Protein AF-V9LGL2-F1 (afdb_monomer_lite)

Foldseek 3Di:
DDDDPLVLLQDQLVVVLVVLLVLLLPDADDLVDDLVVVLVVLVVLQVVLVVCVVVVVLSSSLSSLSNSCNVLPPHSCPHPCSVPDCVPSNVVSVVCNVVPSVVSNVVSSVVSSVVSVVSNVVSVVVVVVVVVVVVVVVVVVVVVVVVVVVVVVVVVVVVVVVVVVVVVVVVVVVVVVVVVVVVVVVVVVD

pLDDT: mean 90.79, std 12.25, range [33.91, 98.25]

Structure (mmCIF, N/CA/C/O backbone):
data_AF-V9LGL2-F1
#
_entry.id   AF-V9LGL2-F1
#
loop_
_atom_site.group_PDB
_atom_site.id
_atom_site.type_symbol
_atom_site.label_atom_id
_atom_site.label_alt_id
_atom_site.label_comp_id
_atom_site.label_asym_id
_atom_site.label_entity_id
_atom_site.label_seq_id
_atom_site.pdbx_PDB_ins_code
_atom_site.Cartn_x
_atom_site.Cartn_y
_atom_site.Cartn_z
_atom_site.occupancy
_atom_site.B_iso_or_equiv
_atom_site.auth_seq_id
_atom_site.auth_comp_id
_atom_site.auth_asym_id
_atom_site.auth_atom_id
_atom_site.pdbx_PDB_model_num
ATOM 1 N N . MET A 1 1 ? -10.756 -8.137 -9.763 1.00 33.91 1 MET A N 1
ATOM 2 C CA . MET A 1 1 ? -11.335 -7.827 -8.438 1.00 33.91 1 MET A CA 1
ATOM 3 C C . MET A 1 1 ? -10.432 -6.808 -7.769 1.00 33.91 1 MET A C 1
ATOM 5 O O . MET A 1 1 ? -9.329 -7.169 -7.386 1.00 33.91 1 MET A O 1
ATOM 9 N N . ALA A 1 2 ? -10.839 -5.539 -7.719 1.00 38.81 2 ALA A N 1
ATOM 10 C CA . ALA A 1 2 ? -10.132 -4.535 -6.929 1.00 38.81 2 ALA A CA 1
ATOM 11 C C . ALA A 1 2 ? -10.444 -4.803 -5.449 1.00 38.81 2 ALA A C 1
ATOM 13 O O . ALA A 1 2 ? -11.617 -4.887 -5.082 1.00 38.81 2 ALA A O 1
ATOM 14 N N . ALA A 1 3 ? -9.419 -5.023 -4.626 1.00 42.31 3 ALA A N 1
ATOM 15 C CA . ALA A 1 3 ? -9.599 -5.134 -3.183 1.00 42.31 3 ALA A CA 1
ATOM 16 C C . ALA A 1 3 ? -10.216 -3.826 -2.658 1.00 42.31 3 ALA A C 1
ATOM 18 O O . ALA A 1 3 ? -9.819 -2.740 -3.078 1.00 42.31 3 ALA A O 1
ATOM 19 N N . GLN A 1 4 ? -11.216 -3.929 -1.780 1.00 41.69 4 GLN A N 1
ATOM 20 C CA . GLN A 1 4 ? -11.876 -2.760 -1.196 1.00 41.69 4 GLN A CA 1
ATOM 21 C C . GLN A 1 4 ? -10.839 -1.907 -0.437 1.00 41.69 4 GLN A C 1
ATOM 23 O O . GLN A 1 4 ? -10.016 -2.475 0.289 1.00 41.69 4 GLN A O 1
ATOM 28 N N . PRO A 1 5 ? -10.871 -0.566 -0.559 1.00 52.12 5 PRO A N 1
ATOM 29 C CA . PRO A 1 5 ? -9.842 0.323 -0.007 1.00 52.12 5 PRO A CA 1
ATOM 30 C C . PRO A 1 5 ? -9.643 0.155 1.510 1.00 52.12 5 PRO A C 1
ATOM 32 O O . PRO A 1 5 ? -8.525 0.270 2.003 1.00 52.12 5 PRO A O 1
ATOM 35 N N . HIS A 1 6 ? -10.699 -0.219 2.237 1.00 53.16 6 HIS A N 1
ATOM 36 C CA . HIS A 1 6 ? -10.669 -0.448 3.686 1.00 53.16 6 HIS A CA 1
ATOM 37 C C . HIS A 1 6 ? -9.840 -1.677 4.103 1.00 53.16 6 HIS A C 1
ATOM 39 O O . HIS A 1 6 ? -9.231 -1.669 5.168 1.00 53.16 6 HIS A O 1
ATOM 45 N N . ILE A 1 7 ? -9.768 -2.719 3.264 1.00 61.75 7 ILE A N 1
ATOM 46 C CA . ILE A 1 7 ? -8.992 -3.937 3.562 1.00 61.75 7 ILE A CA 1
ATOM 47 C C . ILE A 1 7 ? -7.496 -3.652 3.401 1.00 61.75 7 ILE A C 1
ATOM 49 O O . ILE A 1 7 ? -6.682 -4.098 4.207 1.00 61.75 7 ILE A O 1
ATOM 53 N N . LEU A 1 8 ? -7.129 -2.858 2.392 1.00 71.38 8 LEU A N 1
ATOM 54 C CA . LEU A 1 8 ? -5.734 -2.512 2.120 1.00 71.38 8 LEU A CA 1
ATOM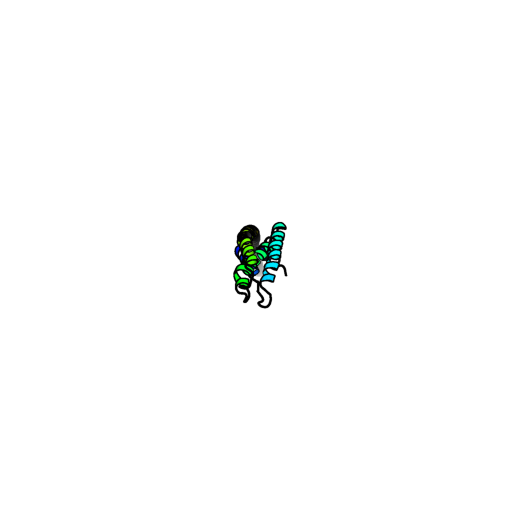 55 C C . LEU A 1 8 ? -5.146 -1.571 3.176 1.00 71.38 8 LEU A C 1
ATOM 57 O O . LEU A 1 8 ? -3.959 -1.674 3.469 1.00 71.38 8 LEU A O 1
ATOM 61 N N . ALA A 1 9 ? -5.962 -0.710 3.790 1.00 81.44 9 ALA A N 1
ATOM 62 C CA . ALA A 1 9 ? -5.519 0.184 4.862 1.00 81.44 9 ALA A CA 1
ATOM 63 C C . ALA A 1 9 ? -5.092 -0.557 6.146 1.00 81.44 9 ALA A C 1
ATOM 65 O O . ALA A 1 9 ? -4.332 -0.007 6.934 1.00 81.44 9 ALA A O 1
ATOM 66 N N . SER A 1 10 ? -5.526 -1.809 6.338 1.00 87.50 10 SER A N 1
ATOM 67 C CA . SER A 1 10 ? -5.122 -2.647 7.480 1.00 87.50 10 SER A CA 1
ATOM 68 C C . SER A 1 10 ? -3.751 -3.315 7.314 1.00 87.50 10 SER A C 1
ATOM 70 O O . SER A 1 10 ? -3.196 -3.850 8.275 1.00 87.50 10 SER A O 1
ATOM 72 N N . VAL A 1 11 ? -3.201 -3.308 6.098 1.00 91.62 11 VAL A N 1
ATOM 73 C CA . VAL A 1 11 ? -1.926 -3.953 5.774 1.00 91.62 11 VAL A CA 1
ATOM 74 C C . VAL A 1 11 ? -0.783 -2.956 5.991 1.00 91.62 11 VAL A C 1
ATOM 76 O O . VAL A 1 11 ? -0.893 -1.818 5.523 1.00 91.62 11 VAL A O 1
ATOM 79 N N . PRO A 1 12 ? 0.336 -3.359 6.628 1.00 94.06 12 PRO A N 1
ATOM 80 C CA . PRO A 1 12 ? 1.484 -2.482 6.818 1.00 94.06 12 PRO A CA 1
ATOM 81 C C . PRO A 1 12 ? 1.982 -1.850 5.503 1.00 94.06 12 PRO A C 1
ATOM 83 O O . PRO A 1 12 ? 2.038 -2.545 4.477 1.00 94.06 12 PRO A O 1
ATOM 86 N N . PRO A 1 13 ? 2.387 -0.567 5.512 1.00 95.12 13 PRO A N 1
ATOM 87 C CA . PRO A 1 13 ? 2.825 0.161 4.318 1.00 95.12 13 PRO A CA 1
ATOM 88 C C . PRO A 1 13 ? 3.904 -0.564 3.510 1.00 95.12 13 PRO A C 1
ATOM 90 O O . PRO A 1 13 ? 3.815 -0.671 2.285 1.00 95.12 13 PRO A O 1
ATOM 93 N N . GLU A 1 14 ? 4.905 -1.118 4.192 1.00 95.00 14 GLU A N 1
ATOM 94 C CA . GLU A 1 14 ? 6.024 -1.813 3.562 1.00 95.00 14 GLU A CA 1
ATOM 95 C C . GLU A 1 14 ? 5.563 -3.090 2.863 1.00 95.00 14 GLU A C 1
ATOM 97 O O . GLU A 1 14 ? 6.086 -3.430 1.804 1.00 95.00 14 GLU A O 1
ATOM 102 N N . GLU A 1 15 ? 4.575 -3.791 3.423 1.00 95.06 15 GLU A N 1
ATOM 103 C CA . GLU A 1 15 ? 4.030 -5.005 2.819 1.00 95.06 15 GLU A CA 1
ATOM 104 C C . GLU A 1 15 ? 3.252 -4.683 1.545 1.00 95.06 15 GLU A C 1
ATOM 106 O O . GLU A 1 15 ? 3.445 -5.340 0.524 1.00 95.06 15 GLU A O 1
ATOM 111 N N . ARG A 1 16 ? 2.455 -3.610 1.547 1.00 94.19 16 ARG A N 1
ATOM 112 C CA . ARG A 1 16 ? 1.748 -3.151 0.340 1.00 94.19 16 ARG A CA 1
ATOM 113 C C . ARG A 1 16 ? 2.725 -2.806 -0.784 1.00 94.19 16 ARG A C 1
ATOM 115 O O . ARG A 1 16 ? 2.545 -3.251 -1.917 1.00 94.19 16 ARG A O 1
ATOM 122 N N . VAL A 1 17 ? 3.799 -2.078 -0.471 1.00 94.88 17 VAL A N 1
ATOM 123 C CA . VAL A 1 17 ? 4.853 -1.768 -1.450 1.00 94.88 17 VAL A CA 1
ATOM 124 C C . VAL A 1 17 ? 5.568 -3.038 -1.917 1.00 94.88 17 VAL A C 1
ATOM 126 O O . VAL A 1 17 ? 5.808 -3.189 -3.113 1.00 94.88 17 VAL A O 1
ATOM 129 N N . ARG A 1 18 ? 5.863 -3.993 -1.021 1.00 94.88 18 ARG A N 1
ATOM 130 C CA . ARG A 1 18 ? 6.448 -5.295 -1.396 1.00 94.88 18 ARG A CA 1
ATOM 131 C C . ARG A 1 18 ? 5.559 -6.067 -2.372 1.00 94.88 18 ARG A C 1
ATOM 133 O O . ARG A 1 18 ? 6.078 -6.623 -3.343 1.00 94.88 18 ARG A O 1
ATOM 140 N N . LEU A 1 19 ? 4.243 -6.078 -2.157 1.00 93.88 19 LEU A N 1
ATOM 141 C CA . LEU A 1 19 ? 3.283 -6.712 -3.063 1.00 93.88 19 LEU A CA 1
ATOM 142 C C . LEU A 1 19 ? 3.303 -6.062 -4.453 1.00 93.88 19 LEU A C 1
ATOM 144 O O . LEU A 1 19 ? 3.329 -6.780 -5.455 1.00 93.88 19 LEU A O 1
ATOM 148 N N . LEU A 1 20 ? 3.370 -4.729 -4.525 1.00 93.56 20 LEU A N 1
ATOM 149 C CA . LEU A 1 20 ? 3.517 -4.016 -5.797 1.00 93.56 20 LEU A CA 1
ATOM 150 C C . LEU A 1 20 ? 4.842 -4.348 -6.490 1.00 93.56 20 LEU A C 1
ATOM 152 O O . LEU A 1 20 ? 4.843 -4.652 -7.681 1.00 93.56 20 LEU A O 1
ATOM 156 N N . THR A 1 21 ? 5.961 -4.364 -5.761 1.00 93.62 21 THR A N 1
ATOM 157 C CA . THR A 1 21 ? 7.267 -4.748 -6.322 1.00 93.62 21 THR A CA 1
ATOM 158 C C . THR A 1 21 ? 7.212 -6.158 -6.910 1.00 93.62 21 THR A C 1
ATOM 160 O O . THR A 1 21 ? 7.616 -6.366 -8.052 1.00 93.62 21 THR A O 1
ATOM 163 N N . ARG A 1 22 ? 6.623 -7.121 -6.185 1.00 93.69 22 ARG A N 1
ATOM 164 C CA . ARG A 1 22 ? 6.433 -8.498 -6.669 1.00 93.69 22 ARG A CA 1
ATOM 165 C C . ARG A 1 22 ? 5.557 -8.552 -7.925 1.00 93.69 22 ARG A C 1
ATOM 167 O O . ARG A 1 22 ? 5.875 -9.285 -8.863 1.00 93.69 22 ARG A O 1
ATOM 174 N N . GLY A 1 23 ? 4.479 -7.769 -7.960 1.00 90.75 23 GLY A N 1
ATOM 175 C CA . GLY A 1 23 ? 3.630 -7.622 -9.143 1.00 90.75 23 GLY A CA 1
ATOM 176 C C . GLY A 1 23 ? 4.408 -7.085 -10.347 1.00 90.75 23 GLY A C 1
ATOM 177 O O . GLY A 1 23 ? 4.304 -7.633 -11.443 1.00 90.75 23 GLY A O 1
ATOM 178 N N . GLY A 1 24 ? 5.262 -6.081 -10.132 1.00 88.06 24 GLY A N 1
ATOM 179 C CA . GLY A 1 24 ? 6.125 -5.499 -11.161 1.00 88.06 24 GLY A CA 1
ATOM 180 C C . GLY A 1 24 ? 7.153 -6.495 -11.695 1.00 88.06 24 GLY A C 1
ATOM 181 O O . GLY A 1 24 ? 7.371 -6.570 -12.900 1.00 88.06 24 GLY A O 1
ATOM 182 N N . SER A 1 25 ? 7.714 -7.344 -10.832 1.00 90.31 25 SER A N 1
ATOM 183 C CA . SER A 1 25 ? 8.669 -8.383 -11.238 1.00 90.31 25 SER A CA 1
ATOM 184 C C . SER A 1 25 ? 8.040 -9.560 -11.998 1.00 90.31 25 SER A C 1
ATOM 186 O O . SER A 1 25 ? 8.761 -10.421 -12.516 1.00 90.31 25 SER A O 1
ATOM 188 N N . THR A 1 26 ? 6.707 -9.616 -12.097 1.00 92.25 26 THR A N 1
ATOM 189 C CA . THR A 1 26 ? 5.985 -10.664 -12.830 1.00 92.25 26 THR A CA 1
ATOM 190 C C . THR A 1 26 ? 5.996 -10.351 -14.329 1.00 92.25 26 THR A C 1
ATOM 192 O O . THR A 1 26 ? 5.045 -9.820 -14.908 1.00 92.25 26 THR A O 1
ATOM 195 N N . VAL A 1 27 ? 7.128 -10.646 -14.969 1.00 93.19 27 VAL A N 1
ATOM 196 C CA . VAL A 1 27 ? 7.313 -10.512 -16.415 1.00 93.19 27 VAL A CA 1
ATOM 197 C C . VAL A 1 27 ? 8.102 -11.689 -16.975 1.00 93.19 27 VAL A C 1
ATOM 199 O O . VAL A 1 27 ? 9.118 -12.114 -16.417 1.00 93.19 27 VAL A O 1
ATOM 202 N N . GLU A 1 28 ? 7.611 -12.206 -18.097 1.00 92.19 28 GLU A N 1
ATOM 203 C CA . GLU A 1 28 ? 8.179 -13.341 -18.811 1.00 92.19 28 GLU A CA 1
ATOM 204 C C . GLU A 1 28 ? 8.640 -12.920 -20.205 1.00 92.19 28 GLU A C 1
ATOM 206 O O . GLU A 1 28 ? 8.084 -12.015 -20.835 1.00 92.19 28 GLU A O 1
ATOM 211 N N . VAL A 1 29 ? 9.687 -13.587 -20.675 1.00 95.50 29 VAL A N 1
ATOM 212 C CA . VAL A 1 29 ? 10.278 -13.379 -21.992 1.00 95.50 29 VAL A CA 1
ATOM 213 C C . VAL A 1 29 ? 10.131 -14.683 -22.762 1.00 95.50 29 VAL A C 1
ATOM 215 O O . VAL A 1 29 ? 10.487 -15.745 -22.262 1.00 95.50 29 VAL A O 1
ATOM 218 N N . ASN A 1 30 ? 9.576 -14.597 -23.966 1.00 94.69 30 ASN A N 1
ATOM 219 C CA . ASN A 1 30 ? 9.368 -15.725 -24.857 1.00 94.69 30 ASN A CA 1
ATOM 220 C C . ASN A 1 30 ? 10.518 -15.771 -25.859 1.00 94.69 30 ASN A C 1
ATOM 222 O O . ASN A 1 30 ? 10.672 -14.851 -26.661 1.00 94.69 30 ASN A O 1
ATOM 226 N N . ASP A 1 31 ? 11.265 -16.870 -25.849 1.00 93.25 31 ASP A N 1
ATOM 227 C CA . ASP A 1 31 ? 12.431 -17.064 -26.709 1.00 93.25 31 ASP A CA 1
ATOM 228 C C . ASP A 1 31 ? 12.122 -17.171 -28.216 1.00 93.25 31 ASP A C 1
ATOM 230 O O . ASP A 1 31 ? 13.045 -17.204 -29.026 1.00 93.25 31 ASP A O 1
ATOM 234 N N . HIS A 1 32 ? 10.847 -17.269 -28.609 1.00 94.06 32 HIS A N 1
ATOM 235 C CA . HIS A 1 32 ? 10.414 -17.228 -30.014 1.00 94.06 32 HIS A CA 1
ATOM 236 C C . HIS A 1 32 ? 10.152 -15.798 -30.507 1.00 94.06 32 HIS A C 1
ATOM 238 O O . HIS A 1 32 ? 9.900 -15.580 -31.694 1.00 94.06 32 HIS A O 1
ATOM 244 N N . VAL A 1 33 ? 10.167 -14.812 -29.607 1.00 94.12 33 VAL A N 1
ATOM 245 C CA . VAL A 1 33 ? 9.933 -13.406 -29.931 1.00 94.12 33 VAL A CA 1
ATOM 246 C C . VAL A 1 33 ? 11.276 -12.677 -29.942 1.00 94.12 33 VAL A C 1
ATOM 248 O O . VAL A 1 33 ? 11.904 -12.564 -28.898 1.00 94.12 33 VAL A O 1
ATOM 251 N N . PRO A 1 34 ? 11.706 -12.089 -31.074 1.00 93.81 34 PRO A N 1
ATOM 252 C CA . PRO A 1 34 ? 13.010 -11.438 -31.145 1.00 93.81 34 PRO A CA 1
ATOM 253 C C . PRO A 1 34 ? 13.197 -10.347 -30.068 1.00 93.81 34 PRO A C 1
ATOM 255 O O . PRO A 1 34 ? 12.303 -9.501 -29.920 1.00 93.81 34 PRO A O 1
ATOM 258 N N . PRO A 1 35 ? 14.369 -10.255 -29.399 1.00 94.44 35 PRO A N 1
ATOM 259 C CA . PRO A 1 35 ? 14.643 -9.266 -28.347 1.00 94.44 35 PRO A CA 1
ATOM 260 C C . PRO A 1 35 ? 14.333 -7.821 -28.748 1.00 94.44 35 PRO A C 1
ATOM 262 O O . PRO A 1 35 ? 13.846 -7.024 -27.947 1.00 94.44 35 PRO A O 1
ATOM 265 N N . ARG A 1 36 ? 14.536 -7.488 -30.028 1.00 93.06 36 ARG A N 1
ATOM 266 C CA . ARG A 1 36 ? 14.228 -6.173 -30.605 1.00 93.06 36 ARG A CA 1
ATOM 267 C C . ARG A 1 36 ? 12.769 -5.745 -30.414 1.00 93.06 36 ARG A C 1
ATOM 269 O O . ARG A 1 36 ? 12.498 -4.555 -30.273 1.00 93.06 36 ARG A O 1
ATOM 276 N N . ARG A 1 37 ? 11.824 -6.693 -30.390 1.00 94.25 37 ARG A N 1
ATOM 277 C CA . ARG A 1 37 ? 10.408 -6.396 -30.135 1.00 94.25 37 ARG A CA 1
ATOM 278 C C . ARG A 1 37 ? 10.199 -5.922 -28.698 1.00 94.25 37 ARG A C 1
ATOM 280 O O . ARG A 1 37 ? 9.509 -4.929 -28.502 1.00 94.25 37 ARG A O 1
ATOM 287 N N . TYR A 1 38 ? 10.855 -6.560 -27.728 1.00 96.06 38 TYR A N 1
ATOM 288 C CA . TYR A 1 38 ? 10.803 -6.145 -26.326 1.00 96.06 38 TYR A CA 1
ATOM 289 C C . TYR A 1 38 ? 11.348 -4.735 -26.137 1.00 96.06 38 TYR A C 1
ATOM 291 O O . TYR A 1 38 ? 10.682 -3.928 -25.502 1.00 96.06 38 TYR A O 1
ATOM 299 N N . PHE A 1 39 ? 12.489 -4.400 -26.752 1.00 95.06 39 PHE A N 1
ATOM 300 C CA . PHE A 1 39 ? 13.041 -3.039 -26.710 1.00 95.06 39 PHE A CA 1
ATOM 301 C C . PHE A 1 39 ? 12.043 -1.981 -27.199 1.00 95.06 39 PHE A C 1
ATOM 303 O O . PHE A 1 39 ? 11.863 -0.963 -26.535 1.00 95.06 39 PHE A O 1
ATOM 310 N N . ARG A 1 40 ? 11.332 -2.242 -28.305 1.00 93.69 40 ARG A N 1
ATOM 311 C CA . ARG A 1 40 ? 10.277 -1.342 -28.805 1.00 93.69 40 ARG A CA 1
ATOM 312 C C . ARG A 1 40 ? 9.108 -1.229 -27.830 1.00 93.69 40 ARG A C 1
ATOM 314 O O . ARG A 1 40 ? 8.711 -0.121 -27.493 1.00 93.69 40 ARG A O 1
ATOM 321 N N . SER A 1 41 ? 8.596 -2.354 -27.332 1.00 95.06 41 SER A N 1
ATOM 322 C CA . SER A 1 41 ? 7.523 -2.360 -26.329 1.00 95.06 41 SER A CA 1
ATOM 323 C C . SER A 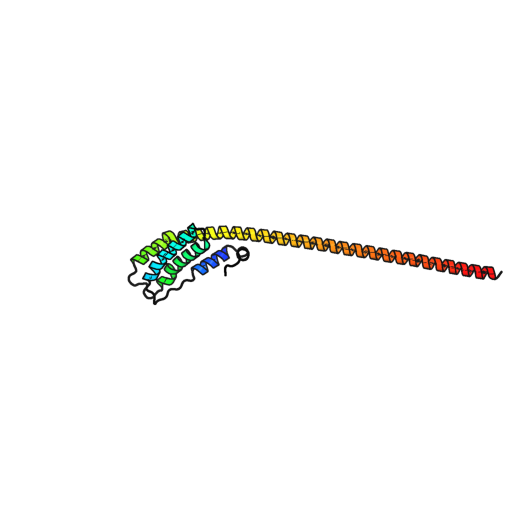1 41 ? 7.933 -1.671 -25.022 1.00 95.06 41 SER A C 1
ATOM 325 O O . SER A 1 41 ? 7.098 -1.065 -24.359 1.00 95.06 41 SER A O 1
ATOM 327 N N . GLY A 1 42 ? 9.217 -1.712 -24.666 1.00 95.75 42 GLY A N 1
ATOM 328 C CA . GLY A 1 42 ? 9.766 -1.014 -23.509 1.00 95.75 42 GLY A CA 1
ATOM 329 C C . GLY A 1 42 ? 9.644 0.507 -23.599 1.00 95.75 42 GLY A C 1
ATOM 330 O O . GLY A 1 42 ? 9.430 1.154 -22.577 1.00 95.75 42 GLY A O 1
ATOM 331 N N . VAL A 1 43 ? 9.727 1.082 -24.804 1.00 95.50 43 VAL A N 1
ATOM 332 C CA . VAL A 1 43 ? 9.551 2.530 -25.009 1.00 95.50 43 VAL A CA 1
ATOM 333 C C . VAL A 1 43 ? 8.131 2.964 -24.646 1.00 95.50 43 VAL A C 1
ATOM 335 O O . VAL A 1 43 ? 7.954 3.952 -23.940 1.00 95.50 43 VAL A O 1
ATOM 338 N N . GLU A 1 44 ? 7.121 2.201 -25.058 1.00 96.38 44 GLU A N 1
ATOM 339 C CA . GLU A 1 44 ? 5.738 2.508 -24.679 1.00 96.38 44 GLU A CA 1
ATOM 340 C C . GLU A 1 44 ? 5.478 2.205 -23.199 1.00 96.38 44 GLU A C 1
ATOM 342 O O . GLU A 1 44 ? 4.777 2.960 -22.534 1.00 96.38 44 GLU A O 1
ATOM 347 N N . MET A 1 45 ? 6.108 1.168 -22.635 1.00 96.62 45 MET A N 1
ATOM 348 C CA . MET A 1 45 ? 5.990 0.852 -21.207 1.00 96.62 45 MET A CA 1
ATOM 349 C C . MET A 1 45 ? 6.460 2.010 -20.318 1.00 96.62 45 MET A C 1
ATOM 351 O O . MET A 1 45 ? 5.761 2.375 -19.375 1.00 96.62 45 MET A O 1
ATOM 355 N N . ILE A 1 46 ? 7.617 2.611 -20.623 1.00 96.06 46 ILE A N 1
ATOM 356 C CA . ILE A 1 46 ? 8.140 3.734 -19.834 1.00 96.06 46 ILE A CA 1
ATOM 357 C C . ILE A 1 46 ? 7.332 5.019 -20.058 1.00 96.06 46 ILE A C 1
ATOM 359 O O . ILE A 1 46 ? 7.168 5.803 -19.126 1.00 96.06 46 ILE A O 1
ATOM 363 N N . ARG A 1 47 ? 6.787 5.220 -21.266 1.00 97.25 47 ARG A N 1
ATOM 364 C CA . ARG A 1 47 ? 5.879 6.336 -21.563 1.00 97.25 47 ARG A CA 1
ATOM 365 C C . ARG A 1 47 ? 4.584 6.216 -20.761 1.00 97.25 47 ARG A C 1
ATOM 367 O O . ARG A 1 47 ? 4.188 7.178 -20.117 1.00 97.25 47 ARG A O 1
ATOM 374 N N . MET A 1 48 ? 3.964 5.038 -20.748 1.00 97.62 48 MET A N 1
ATOM 375 C CA . MET A 1 48 ? 2.750 4.792 -19.965 1.00 97.62 48 MET A CA 1
ATOM 376 C C . MET A 1 48 ? 2.993 4.920 -18.460 1.00 97.62 48 MET A C 1
ATOM 378 O O . MET A 1 48 ? 2.132 5.424 -17.749 1.00 97.62 48 MET A O 1
ATOM 382 N N . ALA A 1 49 ? 4.168 4.511 -17.970 1.00 97.62 49 ALA A N 1
ATOM 383 C CA . ALA A 1 49 ? 4.538 4.713 -16.571 1.00 97.62 49 ALA A CA 1
ATOM 384 C C . ALA A 1 49 ? 4.569 6.204 -16.195 1.00 97.62 49 ALA A C 1
ATOM 386 O O . ALA A 1 49 ? 4.066 6.569 -15.135 1.00 97.62 49 ALA A O 1
ATOM 387 N N . ALA A 1 50 ? 5.102 7.054 -17.079 1.00 97.50 50 ALA A N 1
ATOM 388 C CA . ALA A 1 50 ? 5.107 8.501 -16.881 1.00 97.50 50 ALA A CA 1
ATOM 389 C C . ALA A 1 50 ? 3.683 9.084 -16.878 1.00 97.50 50 ALA A C 1
ATOM 391 O O . ALA A 1 50 ? 3.348 9.826 -15.963 1.00 97.50 50 ALA A O 1
ATOM 392 N N . VAL A 1 51 ? 2.823 8.673 -17.821 1.00 98.12 51 VAL A N 1
ATOM 393 C CA . VAL A 1 51 ? 1.411 9.107 -17.862 1.00 98.12 51 VAL A CA 1
ATOM 394 C C . VAL A 1 51 ? 0.687 8.750 -16.562 1.00 98.12 51 VAL A C 1
ATOM 396 O O . VAL A 1 51 ? 0.056 9.609 -15.957 1.00 98.12 51 VAL A O 1
ATOM 399 N N . TYR A 1 52 ? 0.835 7.519 -16.063 1.00 98.12 52 TYR A N 1
ATOM 400 C CA . TYR A 1 52 ? 0.221 7.147 -14.786 1.00 98.12 52 TYR A CA 1
ATOM 401 C C . TYR A 1 52 ? 0.759 7.952 -13.601 1.00 98.12 52 TYR A C 1
ATOM 403 O O . TYR A 1 52 ? 0.004 8.232 -12.672 1.00 98.12 52 TYR A O 1
ATOM 411 N N . ALA A 1 53 ? 2.043 8.321 -13.611 1.00 96.56 53 ALA A N 1
ATOM 412 C CA . ALA A 1 53 ? 2.609 9.168 -12.567 1.00 96.56 53 ALA A CA 1
ATOM 413 C C . ALA A 1 53 ? 2.007 10.583 -12.615 1.00 96.56 53 ALA A C 1
ATOM 415 O O . ALA A 1 53 ? 1.633 11.115 -11.572 1.00 96.56 53 ALA A O 1
ATOM 416 N N . GLU A 1 54 ? 1.855 11.155 -13.813 1.00 96.50 54 GLU A N 1
ATOM 417 C CA . GLU A 1 54 ? 1.239 12.471 -14.042 1.00 96.50 54 GLU A CA 1
ATOM 418 C C . GLU A 1 54 ? -0.248 12.497 -13.654 1.00 96.50 54 GLU A C 1
ATOM 420 O O . GLU A 1 54 ? -0.714 13.460 -13.049 1.00 96.50 54 GLU A O 1
ATOM 425 N N . GLU A 1 55 ? -0.984 11.415 -13.919 1.00 96.56 55 GLU A N 1
ATOM 426 C CA . GLU A 1 55 ? -2.390 11.248 -13.524 1.00 96.56 55 GLU A CA 1
ATOM 427 C C . GLU A 1 55 ? -2.576 10.963 -12.018 1.00 96.56 55 GLU A C 1
ATOM 429 O O . GLU A 1 55 ? -3.703 10.831 -11.538 1.00 96.56 55 GLU A O 1
ATOM 434 N N . GLY A 1 5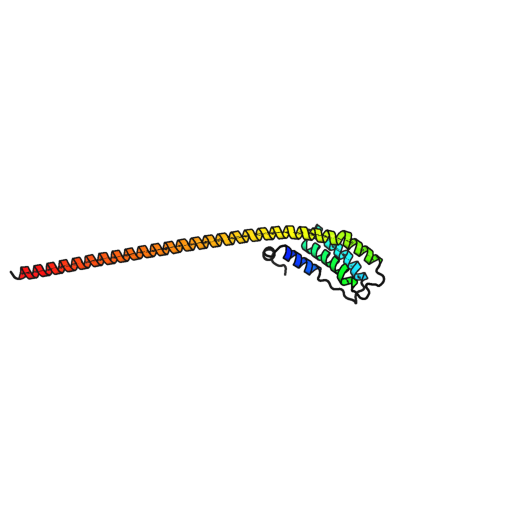6 ? -1.487 10.831 -11.253 1.00 94.00 56 GLY A N 1
ATOM 435 C CA . GLY A 1 56 ? -1.525 10.502 -9.825 1.00 94.00 56 GLY A CA 1
ATOM 436 C C . GLY A 1 56 ? -1.808 9.024 -9.523 1.00 94.00 56 GLY A C 1
ATOM 437 O O . GLY A 1 56 ? -1.945 8.639 -8.357 1.00 94.00 56 GLY A O 1
ATOM 438 N N . ASN A 1 57 ? -1.843 8.161 -10.541 1.00 96.38 57 ASN A N 1
ATOM 439 C CA . ASN A 1 57 ? -1.920 6.710 -10.392 1.00 96.38 57 ASN A CA 1
ATOM 440 C C . ASN A 1 57 ? -0.530 6.117 -10.091 1.00 96.38 57 ASN A C 1
ATOM 442 O O . ASN A 1 57 ? 0.058 5.350 -10.860 1.00 96.38 57 ASN A O 1
ATOM 446 N N . ILE A 1 58 ? -0.006 6.490 -8.923 1.00 95.94 58 ILE A N 1
ATOM 447 C CA . ILE A 1 58 ? 1.352 6.163 -8.475 1.00 95.94 58 ILE A CA 1
ATOM 448 C C . ILE A 1 58 ? 1.604 4.653 -8.330 1.00 95.94 58 ILE A C 1
ATOM 450 O O . ILE A 1 58 ? 2.724 4.201 -8.560 1.00 95.94 58 ILE A O 1
ATOM 454 N N . GLU A 1 59 ? 0.579 3.852 -8.016 1.00 95.94 59 GLU A N 1
ATOM 455 C CA . GLU A 1 59 ? 0.693 2.388 -7.913 1.00 95.94 59 GLU A CA 1
ATOM 456 C C . GLU A 1 59 ? 0.955 1.752 -9.282 1.00 95.94 59 GLU A C 1
ATOM 458 O O . GLU A 1 59 ? 1.870 0.939 -9.436 1.00 95.94 59 GLU A O 1
ATOM 463 N N . SER A 1 60 ? 0.185 2.160 -10.298 1.00 96.69 60 SER A N 1
ATOM 464 C CA . SER A 1 60 ? 0.332 1.647 -11.665 1.00 96.69 60 SER A CA 1
ATOM 465 C C . SER A 1 60 ? 1.636 2.122 -12.301 1.00 96.69 60 SER A C 1
ATOM 467 O O . SER A 1 60 ? 2.321 1.339 -12.964 1.00 96.69 60 SER A O 1
ATOM 469 N N . ALA A 1 61 ? 2.023 3.375 -12.045 1.00 97.81 61 ALA A N 1
ATOM 470 C CA . ALA A 1 61 ? 3.315 3.907 -12.464 1.00 97.81 61 ALA A CA 1
ATOM 471 C C . ALA A 1 61 ? 4.473 3.094 -11.865 1.00 97.81 61 ALA A C 1
ATOM 473 O O . ALA A 1 61 ? 5.348 2.618 -12.594 1.00 97.81 61 ALA A O 1
ATOM 474 N N . PHE A 1 62 ? 4.447 2.861 -10.548 1.00 97.62 62 PHE A N 1
ATOM 475 C CA . PHE A 1 62 ? 5.472 2.087 -9.848 1.00 97.62 62 PHE A CA 1
ATOM 476 C C . PHE A 1 62 ? 5.560 0.645 -10.369 1.00 97.62 62 PHE A C 1
ATOM 478 O O . PHE A 1 62 ? 6.663 0.140 -10.604 1.00 97.62 62 PHE A O 1
ATOM 485 N N . LEU A 1 63 ? 4.415 0.000 -10.619 1.00 96.94 63 LEU A N 1
ATOM 486 C CA . LEU A 1 63 ? 4.346 -1.330 -11.230 1.00 96.94 63 LEU A CA 1
ATOM 487 C C . LEU A 1 63 ? 5.024 -1.369 -12.603 1.00 96.94 63 LEU A C 1
ATOM 489 O O . LEU A 1 63 ? 5.831 -2.265 -12.857 1.00 96.94 63 LEU A O 1
ATOM 493 N N . LEU A 1 64 ? 4.727 -0.410 -13.485 1.00 97.06 64 LEU A N 1
ATOM 494 C CA . LEU A 1 64 ? 5.313 -0.372 -14.826 1.00 97.06 64 LEU A CA 1
ATOM 495 C C . LEU A 1 64 ? 6.812 -0.074 -14.810 1.00 97.06 64 LEU A C 1
ATOM 497 O O . LEU A 1 64 ? 7.547 -0.709 -15.568 1.00 97.06 64 LEU A O 1
ATOM 501 N N . TYR A 1 65 ? 7.289 0.825 -13.943 1.00 97.94 65 TYR A N 1
ATOM 502 C CA . TYR A 1 65 ? 8.727 1.063 -13.804 1.00 97.94 65 TYR A CA 1
ATOM 503 C C . TYR A 1 65 ? 9.461 -0.185 -13.302 1.00 97.94 65 TYR A C 1
ATOM 505 O O . TYR A 1 65 ? 10.464 -0.571 -13.901 1.00 97.94 65 TYR A O 1
ATOM 513 N N . ASN A 1 66 ? 8.940 -0.877 -12.281 1.00 97.38 66 ASN A N 1
ATOM 514 C CA . ASN A 1 66 ? 9.527 -2.140 -11.814 1.00 97.38 66 ASN A CA 1
ATOM 515 C C . ASN A 1 66 ? 9.491 -3.219 -12.902 1.00 97.38 66 ASN A C 1
ATOM 517 O O . ASN A 1 66 ? 10.486 -3.909 -13.116 1.00 97.38 66 ASN A O 1
ATOM 521 N N . LYS A 1 67 ? 8.390 -3.316 -13.654 1.00 97.44 67 LYS A N 1
ATOM 522 C CA . LYS A 1 67 ? 8.271 -4.248 -14.781 1.00 97.44 67 LYS A CA 1
ATOM 523 C C . LYS A 1 67 ? 9.294 -3.975 -15.871 1.00 97.44 67 LYS A C 1
ATOM 525 O O . LYS A 1 67 ? 9.911 -4.914 -16.373 1.00 97.44 67 LYS A O 1
ATOM 530 N N . TYR A 1 68 ? 9.508 -2.707 -16.209 1.00 97.69 68 TYR A N 1
ATOM 531 C CA . TYR A 1 68 ? 10.532 -2.288 -17.159 1.00 97.69 68 TYR A CA 1
ATOM 532 C C . TYR A 1 68 ? 11.934 -2.659 -16.655 1.00 97.69 68 TYR A C 1
ATOM 534 O O . TYR A 1 68 ? 12.713 -3.271 -17.387 1.00 97.69 68 TYR A O 1
ATOM 542 N N . ILE A 1 69 ? 12.239 -2.358 -15.389 1.00 97.62 69 ILE A N 1
ATOM 543 C CA . ILE A 1 69 ? 13.521 -2.682 -14.750 1.00 97.62 69 ILE A CA 1
ATOM 544 C C . ILE A 1 69 ? 13.777 -4.194 -14.777 1.00 97.62 69 ILE A C 1
ATOM 546 O O . ILE A 1 69 ? 14.787 -4.628 -15.334 1.00 97.62 69 ILE A O 1
ATOM 550 N N . THR A 1 70 ? 12.853 -5.008 -14.259 1.00 97.25 70 THR A N 1
ATOM 551 C CA . THR A 1 70 ? 12.988 -6.473 -14.231 1.00 97.25 70 THR A CA 1
ATOM 552 C C . THR A 1 70 ? 13.095 -7.058 -15.640 1.00 97.25 70 THR A C 1
ATOM 554 O O . THR A 1 70 ? 13.940 -7.922 -15.890 1.00 97.25 70 THR A O 1
ATOM 557 N N . LEU A 1 71 ? 12.290 -6.574 -16.594 1.00 97.00 71 LEU A N 1
ATOM 558 C CA . LEU A 1 71 ? 12.347 -7.046 -17.976 1.00 97.00 71 LEU A CA 1
ATOM 559 C C . LEU A 1 71 ? 13.747 -6.858 -18.565 1.00 97.00 71 LEU A C 1
ATOM 561 O O . LEU A 1 71 ? 14.308 -7.813 -19.094 1.00 97.00 71 LEU A O 1
ATOM 565 N N . PHE A 1 72 ? 14.322 -5.659 -18.473 1.00 96.62 72 PHE A N 1
ATOM 566 C CA . PHE A 1 72 ? 15.564 -5.338 -19.180 1.00 96.62 72 PHE A CA 1
ATOM 567 C C . PHE A 1 72 ? 16.848 -5.662 -18.412 1.00 96.62 72 PHE A C 1
ATOM 569 O O . PHE A 1 72 ? 17.878 -5.860 -19.056 1.00 96.62 72 PHE A O 1
ATOM 576 N N . LEU A 1 73 ? 16.810 -5.761 -17.080 1.00 95.06 73 LEU A N 1
ATOM 577 C CA . LEU A 1 73 ? 17.984 -6.137 -16.281 1.00 95.06 73 LEU A CA 1
ATOM 578 C C . LEU A 1 73 ? 18.062 -7.627 -15.963 1.00 95.06 73 LEU A C 1
ATOM 580 O O . LEU A 1 73 ? 19.165 -8.161 -15.875 1.00 95.06 73 LEU A O 1
ATOM 584 N N . GLU A 1 74 ? 16.928 -8.309 -15.807 1.00 95.56 74 GLU A N 1
ATOM 585 C CA . GLU A 1 74 ? 16.928 -9.686 -15.302 1.00 95.56 74 GLU A CA 1
ATOM 586 C C . GLU A 1 74 ? 16.441 -10.710 -16.320 1.00 95.56 74 GLU A C 1
ATOM 588 O O . GLU A 1 74 ? 17.012 -11.799 -16.413 1.00 95.56 74 GLU A O 1
ATOM 593 N N . LYS A 1 75 ? 15.360 -10.407 -17.049 1.00 96.31 75 LYS A N 1
ATOM 594 C CA . LYS A 1 75 ? 14.669 -11.404 -17.883 1.00 96.31 75 LYS A CA 1
ATOM 595 C C . LYS A 1 75 ? 15.201 -11.426 -19.310 1.00 96.31 75 LYS A C 1
ATOM 597 O O . LYS A 1 75 ? 15.685 -12.455 -19.768 1.00 96.31 75 LYS A O 1
ATOM 602 N N . LEU A 1 76 ? 15.161 -10.291 -20.003 1.00 95.12 76 LEU A N 1
ATOM 603 C CA . LEU A 1 76 ? 15.564 -10.179 -21.403 1.00 95.12 76 LEU A CA 1
ATOM 604 C C . LEU A 1 76 ? 17.046 -10.510 -21.639 1.00 95.12 76 LEU A C 1
ATOM 606 O O . LEU A 1 76 ? 17.326 -11.160 -22.645 1.00 95.12 76 LEU A O 1
ATOM 610 N N . PRO A 1 77 ? 17.994 -10.180 -20.733 1.00 94.31 77 PRO A N 1
ATOM 611 C CA . PRO A 1 77 ? 19.388 -10.592 -20.895 1.00 94.31 77 PRO A CA 1
ATOM 612 C C . PRO A 1 77 ? 19.618 -12.108 -20.956 1.00 94.31 77 PRO A C 1
ATOM 614 O O . PRO A 1 77 ? 20.656 -12.538 -21.456 1.00 94.31 77 PRO A O 1
ATOM 617 N N . LYS A 1 78 ? 18.662 -12.912 -20.466 1.00 94.69 78 LYS A N 1
ATOM 618 C CA . LYS A 1 78 ? 18.707 -14.382 -20.498 1.00 94.69 78 LYS A CA 1
ATOM 619 C C . LYS A 1 78 ? 18.162 -14.980 -21.800 1.00 94.69 78 LYS A C 1
ATOM 621 O O . LYS A 1 78 ? 18.325 -16.175 -22.011 1.00 94.69 78 LYS A O 1
ATOM 626 N N . HIS A 1 79 ? 17.537 -14.176 -22.664 1.00 95.44 79 HIS A N 1
ATOM 627 C CA . HIS A 1 79 ? 16.982 -14.635 -23.939 1.00 95.44 79 HIS A CA 1
ATOM 628 C C . HIS A 1 79 ? 18.086 -15.187 -24.854 1.00 95.44 79 HIS A C 1
ATOM 630 O O . HIS A 1 79 ? 19.143 -14.561 -24.991 1.00 95.44 79 HIS A O 1
ATOM 636 N N . ARG A 1 80 ? 17.821 -16.299 -25.561 1.00 94.12 80 ARG A N 1
ATOM 637 C CA . ARG A 1 80 ? 18.822 -16.989 -26.412 1.00 94.12 80 ARG A CA 1
ATOM 638 C C . ARG A 1 80 ? 19.535 -16.044 -27.399 1.00 94.12 80 ARG A C 1
ATOM 640 O O . ARG A 1 80 ? 20.759 -15.996 -27.469 1.00 94.12 80 ARG A O 1
ATOM 647 N N . ASP A 1 81 ? 18.748 -15.217 -28.086 1.00 92.19 81 ASP A N 1
ATOM 648 C CA . ASP A 1 81 ? 19.208 -14.275 -29.111 1.00 92.19 81 ASP A CA 1
ATOM 649 C C . ASP A 1 81 ? 19.611 -12.901 -28.565 1.00 92.19 81 ASP A C 1
ATOM 651 O O . ASP A 1 81 ? 19.870 -11.983 -29.343 1.00 92.19 81 ASP A O 1
ATOM 655 N N . TYR A 1 82 ? 19.679 -12.706 -27.240 1.00 91.75 82 TYR A N 1
ATOM 656 C CA . TYR A 1 82 ? 19.953 -11.383 -26.669 1.00 91.75 82 TYR A CA 1
ATOM 657 C C . TYR A 1 82 ? 21.273 -10.792 -27.173 1.00 91.75 82 TYR A C 1
ATOM 659 O O . TYR A 1 82 ? 21.397 -9.580 -27.327 1.00 91.75 82 TYR A O 1
ATOM 667 N N . LYS A 1 83 ? 22.278 -11.628 -27.460 1.00 86.00 83 LYS A N 1
ATOM 668 C CA . LYS A 1 83 ? 23.595 -11.188 -27.948 1.00 86.00 83 LYS A CA 1
ATOM 669 C C . LYS A 1 83 ? 23.584 -10.726 -29.411 1.00 86.00 83 LYS A C 1
ATOM 671 O O . LYS A 1 83 ? 24.508 -10.022 -29.808 1.00 86.00 83 LYS A O 1
ATOM 676 N N . LEU A 1 84 ? 22.551 -11.051 -30.187 1.00 82.94 84 LEU A N 1
ATOM 677 C CA . LEU A 1 84 ? 22.487 -10.735 -31.611 1.00 82.94 84 LEU A CA 1
ATOM 678 C C . LEU A 1 84 ? 22.056 -9.271 -31.828 1.00 82.94 84 LEU A C 1
ATOM 680 O O . LEU A 1 84 ? 20.983 -8.861 -31.390 1.00 82.94 84 LEU A O 1
ATOM 684 N N . ASN A 1 85 ? 22.927 -8.480 -32.471 1.00 66.75 85 ASN A N 1
ATOM 685 C CA . ASN A 1 85 ? 22.671 -7.181 -33.125 1.00 66.75 85 ASN A CA 1
ATOM 686 C C . ASN A 1 85 ? 21.595 -6.269 -32.493 1.00 66.75 85 ASN A C 1
ATOM 688 O O . ASN A 1 85 ? 20.644 -5.857 -33.152 1.00 66.75 85 ASN A O 1
ATOM 692 N N . THR A 1 86 ? 21.775 -5.925 -31.216 1.00 73.88 86 THR A N 1
ATOM 693 C CA . THR A 1 86 ? 20.907 -5.004 -30.443 1.00 73.88 86 THR A CA 1
ATOM 694 C C . THR A 1 86 ? 21.716 -3.953 -29.670 1.00 73.88 86 THR A C 1
ATOM 696 O O . THR A 1 86 ? 21.284 -3.445 -28.639 1.00 73.88 86 THR A O 1
ATOM 699 N N . ALA A 1 87 ? 22.945 -3.657 -30.109 1.00 82.56 87 ALA A N 1
ATOM 700 C CA . ALA A 1 87 ? 23.876 -2.805 -29.360 1.00 82.56 87 ALA A CA 1
ATOM 701 C C . ALA A 1 87 ? 23.328 -1.384 -29.126 1.00 82.56 87 ALA A C 1
ATOM 703 O O . ALA A 1 87 ? 23.453 -0.854 -28.022 1.00 82.56 87 ALA A O 1
ATOM 704 N N . THR A 1 88 ? 22.676 -0.802 -30.136 1.00 88.69 88 THR A N 1
ATOM 705 C CA . THR A 1 88 ? 22.059 0.526 -30.042 1.00 88.69 88 THR A CA 1
ATOM 706 C C . THR A 1 88 ? 20.863 0.515 -29.097 1.00 88.69 88 THR A C 1
ATOM 708 O O . THR A 1 88 ? 20.846 1.293 -28.145 1.00 88.69 88 THR A O 1
ATOM 711 N N . GLU A 1 89 ? 19.910 -0.412 -29.275 1.00 89.56 89 GLU A N 1
ATOM 712 C CA . GLU A 1 89 ? 18.742 -0.495 -28.390 1.00 89.56 89 GLU A CA 1
ATOM 713 C C . GLU A 1 89 ? 19.144 -0.759 -26.930 1.00 89.56 89 GLU A C 1
ATOM 715 O O . GLU A 1 89 ? 18.605 -0.140 -26.015 1.00 89.56 89 GLU A O 1
ATOM 720 N N . LYS A 1 90 ? 20.155 -1.607 -26.699 1.00 90.62 90 LYS A N 1
ATOM 721 C CA . LYS A 1 90 ? 20.717 -1.846 -25.362 1.00 90.62 90 LYS A CA 1
ATOM 722 C C . LYS A 1 90 ? 21.260 -0.573 -24.735 1.00 90.62 90 LYS A C 1
ATOM 724 O O . LYS A 1 90 ? 20.975 -0.309 -23.569 1.00 90.62 90 LYS A O 1
ATOM 729 N N . LYS A 1 91 ? 22.049 0.205 -25.480 1.00 93.50 91 LYS A N 1
ATOM 730 C CA . LYS A 1 91 ? 22.640 1.449 -24.976 1.00 93.50 91 LYS A CA 1
ATOM 731 C C . LYS A 1 91 ? 21.549 2.427 -24.539 1.00 93.50 91 LYS A C 1
ATOM 733 O O . LYS A 1 91 ? 21.614 2.946 -23.424 1.00 93.50 91 LYS A O 1
ATOM 738 N N . ASP A 1 92 ? 20.530 2.615 -25.372 1.00 93.62 92 ASP A N 1
ATOM 739 C CA . ASP A 1 92 ? 19.421 3.527 -25.083 1.00 93.62 92 ASP A CA 1
ATOM 740 C C . ASP A 1 92 ? 18.573 3.043 -23.901 1.00 93.62 92 ASP A C 1
ATOM 742 O O . ASP A 1 92 ? 18.229 3.828 -23.015 1.00 93.62 92 ASP A O 1
ATOM 746 N N . THR A 1 93 ? 18.282 1.744 -23.824 1.00 94.75 93 THR A N 1
ATOM 747 C CA . THR A 1 93 ? 17.563 1.154 -22.689 1.00 94.75 93 THR A CA 1
ATOM 748 C C . THR A 1 93 ? 18.347 1.279 -21.390 1.00 94.75 93 THR A C 1
ATOM 750 O O . THR A 1 93 ? 17.760 1.653 -20.377 1.00 94.75 93 THR A O 1
ATOM 753 N N . MET A 1 94 ? 19.661 1.037 -21.404 1.00 95.31 94 MET A N 1
ATOM 754 C CA . MET A 1 94 ? 20.510 1.213 -20.223 1.00 95.31 94 MET A CA 1
ATOM 755 C C . MET A 1 94 ? 20.565 2.672 -19.768 1.00 95.31 94 MET A C 1
ATOM 757 O O . MET A 1 94 ? 20.564 2.928 -18.564 1.00 95.31 94 MET A O 1
ATOM 761 N N . LYS A 1 95 ? 20.564 3.625 -20.708 1.00 96.88 95 LYS A N 1
ATOM 762 C CA . LYS A 1 95 ? 20.442 5.053 -20.395 1.00 96.88 95 LYS A CA 1
ATOM 763 C C . LYS A 1 95 ? 19.106 5.349 -19.707 1.00 96.88 95 LYS A C 1
ATOM 765 O O . LYS A 1 95 ? 19.097 5.896 -18.611 1.00 96.88 95 LYS A O 1
ATOM 770 N N . ARG A 1 96 ? 17.986 4.896 -20.284 1.00 96.25 96 ARG A N 1
ATOM 771 C CA . ARG A 1 96 ? 16.639 5.073 -19.704 1.00 96.25 96 ARG A CA 1
ATOM 772 C C . ARG A 1 96 ? 16.478 4.400 -18.342 1.00 96.25 96 ARG A C 1
ATOM 774 O O . ARG A 1 96 ? 15.811 4.957 -17.478 1.00 96.25 96 ARG A O 1
ATOM 781 N N . LEU A 1 97 ? 17.083 3.231 -18.130 1.00 97.19 97 LEU A N 1
ATOM 782 C CA . LEU A 1 97 ? 17.080 2.562 -16.827 1.00 97.19 97 LEU A CA 1
ATOM 783 C C . LEU A 1 97 ? 17.718 3.454 -15.759 1.00 97.19 97 LEU A C 1
ATOM 785 O O . LEU A 1 97 ? 17.104 3.692 -14.724 1.00 97.19 97 LEU A O 1
ATOM 789 N N . LYS A 1 98 ? 18.921 3.971 -16.036 1.00 97.12 98 LYS A N 1
ATOM 790 C CA . LYS A 1 98 ? 19.702 4.780 -15.091 1.00 97.12 98 LYS A CA 1
ATOM 791 C C . LYS A 1 98 ? 19.117 6.169 -14.856 1.00 97.12 98 LYS A C 1
ATOM 793 O O . LYS A 1 98 ? 19.054 6.606 -13.716 1.00 97.12 98 LYS A O 1
ATOM 798 N N . GLU A 1 99 ? 18.722 6.859 -15.920 1.00 97.12 99 GLU A N 1
ATOM 799 C CA . GLU A 1 99 ? 18.319 8.268 -15.849 1.00 97.12 99 GLU A CA 1
ATOM 800 C C . GLU A 1 99 ? 16.833 8.453 -15.523 1.00 97.12 99 GLU A C 1
ATOM 802 O O . GLU A 1 99 ? 16.453 9.505 -15.021 1.00 97.12 99 GLU A O 1
ATOM 807 N N . ILE A 1 100 ? 15.988 7.453 -15.809 1.00 97.00 100 ILE A N 1
ATOM 808 C CA . ILE A 1 100 ? 14.530 7.581 -15.683 1.00 97.00 100 ILE A CA 1
ATOM 809 C C . ILE A 1 100 ? 13.963 6.496 -14.772 1.00 97.00 100 ILE A C 1
ATOM 811 O O . ILE A 1 100 ? 13.423 6.814 -13.720 1.00 97.00 100 ILE A O 1
ATOM 815 N N . ALA A 1 101 ? 14.073 5.220 -15.151 1.00 96.88 101 ALA A N 1
ATOM 816 C CA . ALA A 1 101 ? 13.302 4.165 -14.494 1.00 96.88 101 ALA A CA 1
ATOM 817 C C . ALA A 1 101 ? 13.675 3.987 -13.014 1.00 96.88 101 ALA A C 1
ATOM 819 O O . ALA A 1 101 ? 12.780 3.929 -12.179 1.00 96.88 101 ALA A O 1
ATOM 820 N N . PHE A 1 102 ? 14.970 3.939 -12.680 1.00 97.75 102 PHE A N 1
ATOM 821 C CA . PHE A 1 102 ? 15.417 3.820 -11.288 1.00 97.75 102 PHE A CA 1
ATOM 822 C C . PHE A 1 102 ? 15.062 5.051 -10.438 1.00 97.75 102 PHE A C 1
ATOM 824 O O . PHE A 1 102 ? 14.422 4.860 -9.403 1.00 97.75 102 PHE A O 1
ATOM 831 N N . PRO A 1 103 ? 15.397 6.294 -10.849 1.00 98.25 103 PRO A N 1
ATOM 832 C CA . PRO A 1 103 ? 15.006 7.482 -10.092 1.00 98.25 103 PRO A CA 1
ATOM 833 C C . PRO A 1 103 ? 13.494 7.594 -9.877 1.00 98.25 103 PRO A C 1
ATOM 835 O O . PRO A 1 103 ? 13.054 7.886 -8.768 1.00 98.25 103 PRO A O 1
ATOM 838 N N . GLN A 1 104 ? 12.692 7.325 -10.913 1.00 97.81 104 GLN A N 1
ATOM 839 C CA . GLN A 1 104 ? 11.234 7.400 -10.813 1.00 97.81 104 GLN A CA 1
ATOM 840 C C . GLN A 1 104 ? 10.665 6.291 -9.926 1.00 97.81 104 GLN A C 1
ATOM 842 O O . GLN A 1 104 ? 9.798 6.562 -9.101 1.00 97.81 104 GLN A O 1
ATOM 847 N N . ALA A 1 105 ? 11.171 5.058 -10.032 1.00 97.06 105 ALA A N 1
ATOM 848 C CA . ALA A 1 105 ? 10.748 3.970 -9.155 1.00 97.06 105 ALA A CA 1
ATOM 849 C C . ALA A 1 105 ? 11.042 4.277 -7.679 1.0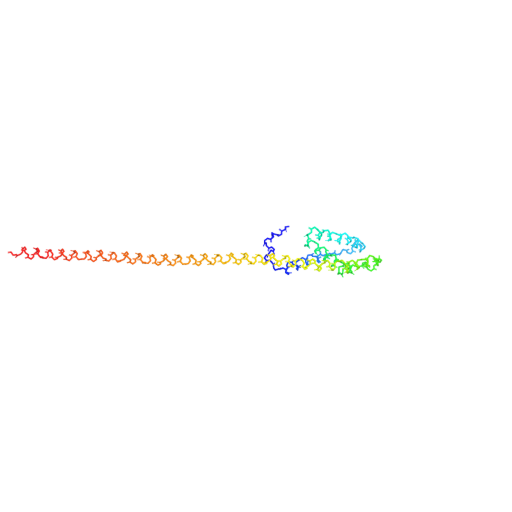0 97.06 105 ALA A C 1
ATOM 851 O O . ALA A 1 105 ? 10.183 4.029 -6.835 1.00 97.06 105 ALA A O 1
ATOM 852 N N . GLU A 1 106 ? 12.211 4.843 -7.361 1.00 97.56 106 GLU A N 1
ATOM 853 C CA . GLU A 1 106 ? 12.562 5.200 -5.981 1.00 97.56 106 GLU A CA 1
ATOM 854 C C . GLU A 1 106 ? 11.704 6.359 -5.453 1.00 97.56 106 GLU A C 1
ATOM 856 O O . GLU A 1 106 ? 11.195 6.293 -4.333 1.00 97.56 106 GLU A O 1
ATOM 861 N N . LEU A 1 107 ? 11.463 7.384 -6.277 1.00 97.81 107 LEU A N 1
ATOM 862 C CA . LEU A 1 107 ? 10.580 8.498 -5.926 1.00 97.81 107 LEU A CA 1
ATOM 863 C C . LEU A 1 107 ? 9.146 8.019 -5.657 1.00 97.81 107 LEU A C 1
ATOM 865 O O . LEU A 1 107 ? 8.557 8.355 -4.630 1.00 97.81 107 LEU A O 1
ATOM 869 N N . LEU A 1 108 ? 8.599 7.184 -6.543 1.00 97.50 108 LEU A N 1
ATOM 870 C CA . LEU A 1 108 ? 7.256 6.625 -6.387 1.00 97.50 108 LEU A CA 1
ATOM 871 C C . LEU A 1 108 ? 7.160 5.695 -5.178 1.00 97.50 108 LEU A C 1
ATOM 873 O O . LEU A 1 108 ? 6.146 5.701 -4.488 1.00 97.50 108 LEU A O 1
ATOM 877 N N . LYS A 1 109 ? 8.211 4.926 -4.877 1.00 97.31 109 LYS A N 1
ATOM 878 C CA . LYS A 1 109 ? 8.276 4.093 -3.671 1.00 97.31 109 LYS A CA 1
ATOM 879 C C . LYS A 1 109 ? 8.173 4.937 -2.403 1.00 97.31 109 LYS A C 1
ATOM 881 O O . LYS A 1 109 ? 7.420 4.575 -1.500 1.00 97.31 109 LYS A O 1
ATOM 886 N N . ALA A 1 110 ? 8.906 6.048 -2.335 1.00 97.94 110 ALA A N 1
ATOM 887 C CA . ALA A 1 110 ? 8.844 6.965 -1.202 1.00 97.94 110 ALA A CA 1
ATOM 888 C C . ALA A 1 110 ? 7.443 7.585 -1.052 1.00 97.94 110 ALA A C 1
ATOM 890 O O . ALA A 1 110 ? 6.905 7.623 0.055 1.00 97.94 110 ALA A O 1
ATOM 891 N N . GLU A 1 111 ? 6.820 7.997 -2.160 1.00 97.06 111 GLU A N 1
ATOM 892 C CA . GLU A 1 111 ? 5.464 8.561 -2.143 1.00 97.06 111 GLU A CA 1
ATOM 893 C C . GLU A 1 111 ? 4.406 7.517 -1.745 1.00 97.06 111 GLU A C 1
ATOM 895 O O . GLU A 1 111 ? 3.529 7.802 -0.929 1.00 97.06 111 GLU A O 1
ATOM 900 N N . LEU A 1 112 ? 4.520 6.280 -2.240 1.00 96.75 112 LEU A N 1
ATOM 901 C CA . LEU A 1 112 ? 3.656 5.164 -1.843 1.00 96.75 112 LEU A CA 1
ATOM 902 C C . LEU A 1 112 ? 3.775 4.867 -0.349 1.00 96.75 112 LEU A C 1
ATOM 904 O O . LEU A 1 112 ? 2.755 4.756 0.326 1.00 96.75 112 LEU A O 1
ATOM 908 N N . LEU A 1 113 ? 4.998 4.791 0.188 1.00 97.31 113 LEU A N 1
ATOM 909 C CA . LEU A 1 113 ? 5.213 4.597 1.624 1.00 97.31 113 LEU A CA 1
ATOM 910 C C . LEU A 1 113 ? 4.578 5.725 2.433 1.00 97.31 113 LEU A C 1
ATOM 912 O O . LEU A 1 113 ? 3.874 5.459 3.400 1.00 97.31 113 LEU A O 1
ATOM 916 N N . LYS A 1 114 ? 4.769 6.981 2.024 1.00 97.06 114 LYS A N 1
ATOM 917 C CA . LYS A 1 114 ? 4.160 8.135 2.693 1.00 97.06 114 LYS A CA 1
ATOM 918 C C . LYS A 1 114 ? 2.631 8.047 2.696 1.00 97.06 114 LYS A C 1
ATOM 920 O O . LYS A 1 114 ? 2.013 8.216 3.748 1.00 97.06 114 LYS A O 1
ATOM 925 N N . ARG A 1 115 ? 2.024 7.759 1.541 1.00 95.69 115 ARG A N 1
ATOM 926 C CA . ARG A 1 115 ? 0.570 7.615 1.398 1.00 95.69 115 ARG A CA 1
ATOM 927 C C . ARG A 1 115 ? 0.034 6.468 2.251 1.00 95.69 115 ARG A C 1
ATOM 929 O O . ARG A 1 115 ? -0.907 6.661 3.014 1.00 95.69 115 ARG A O 1
ATOM 936 N N . TYR A 1 116 ? 0.645 5.293 2.154 1.00 95.94 116 TYR A N 1
ATOM 937 C CA . TYR A 1 116 ? 0.199 4.110 2.881 1.00 95.94 116 TYR A CA 1
ATOM 938 C C . TYR A 1 116 ? 0.401 4.239 4.386 1.00 95.94 116 TYR A C 1
ATOM 940 O O . TYR A 1 116 ? -0.459 3.794 5.136 1.00 95.94 116 TYR A O 1
ATOM 948 N N . SER A 1 117 ? 1.480 4.879 4.841 1.00 96.06 117 SER A N 1
ATOM 949 C CA . SER A 1 117 ? 1.698 5.163 6.264 1.00 96.06 117 SER A CA 1
ATOM 950 C C . SER A 1 117 ? 0.613 6.062 6.838 1.00 96.06 117 SER A C 1
ATOM 952 O O . SER A 1 117 ? 0.150 5.819 7.949 1.00 96.06 117 SER A O 1
ATOM 954 N N . LYS A 1 118 ? 0.164 7.065 6.074 1.00 95.38 118 LYS A N 1
ATOM 955 C CA . LYS A 1 118 ? -0.967 7.905 6.474 1.00 95.38 118 LYS A CA 1
ATOM 956 C C . LYS A 1 118 ? -2.261 7.090 6.576 1.00 95.38 118 LYS A C 1
ATOM 958 O O . LYS A 1 118 ? -2.897 7.111 7.623 1.00 95.38 118 LYS A O 1
ATOM 963 N N . GLU A 1 119 ? -2.604 6.335 5.530 1.00 94.31 119 GLU A N 1
ATOM 964 C CA . GLU A 1 119 ? -3.804 5.480 5.507 1.00 94.31 119 GLU A CA 1
ATOM 965 C C . GLU A 1 119 ? -3.796 4.450 6.657 1.00 94.31 119 GLU A C 1
ATOM 967 O O . GLU A 1 119 ? -4.813 4.223 7.310 1.00 94.31 119 GLU A O 1
ATOM 972 N N . PHE A 1 120 ? -2.635 3.852 6.941 1.00 94.62 120 PHE A N 1
ATOM 973 C CA . PHE A 1 120 ? -2.464 2.875 8.016 1.00 94.62 120 PHE A CA 1
ATOM 974 C C . PHE A 1 120 ? -2.592 3.513 9.406 1.00 94.62 120 PHE A C 1
ATOM 976 O O . PHE A 1 120 ? -3.218 2.936 10.292 1.00 94.62 120 PHE A O 1
ATOM 983 N N . ALA A 1 121 ? -2.044 4.715 9.610 1.00 94.88 121 ALA A N 1
ATOM 984 C CA . ALA A 1 121 ? -2.189 5.442 10.870 1.00 94.88 121 ALA A CA 1
ATOM 985 C C . ALA A 1 121 ? -3.655 5.811 11.153 1.00 94.88 121 ALA A C 1
ATOM 987 O O . ALA A 1 121 ? -4.136 5.595 12.265 1.00 94.88 121 ALA A O 1
ATOM 988 N N . GLU A 1 122 ? -4.377 6.295 10.138 1.00 93.56 122 GLU A N 1
ATOM 989 C CA . GLU A 1 122 ? -5.811 6.600 10.231 1.00 93.56 122 GLU A CA 1
ATOM 990 C C . GLU A 1 122 ? -6.631 5.344 10.567 1.00 93.56 122 GLU A C 1
ATOM 992 O O . GLU A 1 122 ? -7.499 5.377 11.442 1.00 93.56 122 GLU A O 1
ATOM 997 N N . TYR A 1 123 ? -6.313 4.209 9.934 1.00 93.25 123 TYR A N 1
ATOM 998 C CA . TYR A 1 123 ? -6.935 2.923 10.249 1.00 93.25 123 TYR A CA 1
ATOM 999 C C . TYR A 1 123 ? -6.687 2.501 11.704 1.00 93.25 123 TYR A C 1
ATOM 1001 O O . TYR A 1 123 ? -7.629 2.134 12.407 1.00 93.25 123 TYR A O 1
ATOM 1009 N N . GLN A 1 124 ? -5.441 2.583 12.177 1.00 92.69 124 GLN A N 1
ATOM 1010 C CA . GLN A 1 124 ? -5.078 2.193 13.542 1.00 92.69 124 GLN A CA 1
ATOM 1011 C C . GLN A 1 124 ? -5.758 3.075 14.592 1.00 92.69 124 GLN A C 1
ATOM 1013 O O . GLN A 1 124 ? -6.211 2.573 15.620 1.00 92.69 124 GLN A O 1
ATOM 1018 N N . GLU A 1 125 ? -5.876 4.377 14.331 1.00 94.06 125 GLU A N 1
ATOM 1019 C CA . GLU A 1 125 ? -6.602 5.284 15.215 1.00 94.06 125 GLU A CA 1
ATOM 1020 C C . GLU A 1 125 ? -8.100 4.962 15.248 1.00 94.06 125 GLU A C 1
ATOM 1022 O O . GLU A 1 125 ? -8.680 4.863 16.330 1.00 94.06 125 GLU A O 1
ATOM 1027 N N . SER A 1 126 ? -8.723 4.753 14.084 1.00 92.06 126 SER A N 1
ATOM 1028 C CA . SER A 1 126 ? -10.135 4.364 14.007 1.00 92.06 126 SER A CA 1
ATOM 1029 C C . SER A 1 126 ? -10.389 3.050 14.739 1.00 92.06 126 SER A C 1
ATOM 1031 O O . SER A 1 126 ? -11.377 2.934 15.461 1.00 92.06 126 SER A O 1
ATOM 1033 N N . LYS A 1 127 ? -9.498 2.068 14.574 1.00 92.06 127 LYS A N 1
ATOM 1034 C CA . LYS A 1 127 ? -9.590 0.774 15.246 1.00 92.06 127 LYS A CA 1
ATOM 1035 C C . LYS A 1 127 ? -9.516 0.935 16.766 1.00 92.06 127 LYS A C 1
ATOM 1037 O O . LYS A 1 127 ? -10.387 0.425 17.462 1.00 92.06 127 LYS A O 1
ATOM 1042 N N . ARG A 1 128 ? -8.547 1.712 17.266 1.00 94.19 128 ARG A N 1
ATOM 1043 C CA . ARG A 1 128 ? -8.395 1.981 18.703 1.00 94.19 128 ARG A CA 1
ATOM 1044 C C . ARG A 1 128 ? -9.634 2.657 19.293 1.00 94.19 128 ARG A C 1
ATOM 1046 O O . ARG A 1 128 ? -10.084 2.263 20.357 1.00 94.19 128 ARG A O 1
ATOM 1053 N N . ARG A 1 129 ? -10.216 3.642 18.598 1.00 94.38 129 ARG A N 1
ATOM 1054 C CA . ARG A 1 129 ? -11.444 4.319 19.060 1.00 94.38 129 ARG A CA 1
ATOM 1055 C C . ARG A 1 129 ? -12.613 3.344 19.218 1.00 94.38 129 ARG A C 1
ATOM 1057 O O . ARG A 1 129 ? -13.312 3.399 20.221 1.00 94.38 129 ARG A O 1
ATOM 1064 N N . VAL A 1 130 ? -12.793 2.436 18.257 1.00 94.00 130 VAL A N 1
ATOM 1065 C CA . VAL A 1 130 ? -13.846 1.409 18.317 1.00 94.00 130 VAL A CA 1
ATOM 1066 C C . VAL A 1 130 ? -13.606 0.433 19.472 1.00 94.00 130 VAL A C 1
ATOM 1068 O O . VAL A 1 130 ? -14.547 0.096 20.185 1.00 94.00 130 VAL A O 1
ATOM 1071 N N . GLU A 1 131 ? -12.360 0.004 19.683 1.00 93.69 131 GLU A N 1
ATOM 1072 C CA . GLU A 1 131 ? -11.989 -0.870 20.805 1.00 93.69 131 GLU A CA 1
ATOM 1073 C C . GLU A 1 131 ? -12.231 -0.180 22.160 1.00 93.69 131 GLU A C 1
ATOM 1075 O O . GLU A 1 131 ? -12.878 -0.754 23.033 1.00 93.69 131 GLU A O 1
ATOM 1080 N N . GLU A 1 132 ? -11.823 1.084 22.312 1.00 95.06 132 GLU A N 1
ATOM 1081 C CA . GLU A 1 132 ? -12.059 1.875 23.528 1.00 95.06 132 GLU A CA 1
ATOM 1082 C C . GLU A 1 132 ? -13.559 2.078 23.820 1.00 95.06 132 GLU A C 1
ATOM 1084 O O . GLU A 1 132 ? -13.989 2.024 24.974 1.00 95.06 132 GLU A O 1
ATOM 1089 N N . GLU A 1 133 ? -14.381 2.323 22.796 1.00 95.38 133 GLU A N 1
ATOM 1090 C CA . GLU A 1 133 ? -15.835 2.448 22.955 1.00 95.38 133 GLU A CA 1
ATOM 1091 C C . GLU A 1 133 ? -16.489 1.120 23.352 1.00 95.38 133 GLU A C 1
ATOM 1093 O O . GLU A 1 133 ? -17.363 1.107 24.226 1.00 95.38 133 GLU A O 1
ATOM 1098 N N . ALA A 1 134 ? -16.043 0.007 22.764 1.00 95.75 134 ALA A N 1
ATOM 1099 C CA . ALA A 1 134 ? -16.511 -1.328 23.119 1.00 95.75 134 ALA A CA 1
ATOM 1100 C C . ALA A 1 134 ? -16.174 -1.669 24.580 1.00 95.75 134 ALA A C 1
ATOM 1102 O O . ALA A 1 134 ? -17.061 -2.071 25.334 1.00 95.75 134 ALA A O 1
ATOM 1103 N N . GLU A 1 135 ? -14.940 -1.412 25.020 1.00 96.00 135 GLU A N 1
ATOM 1104 C CA . GLU A 1 135 ? -14.520 -1.623 26.411 1.00 96.00 135 GLU A CA 1
ATOM 1105 C C . GLU A 1 135 ? -15.331 -0.772 27.399 1.00 96.00 135 GLU A C 1
ATOM 1107 O O . GLU A 1 135 ? -15.761 -1.261 28.447 1.00 96.00 135 GLU A O 1
ATOM 1112 N N . ARG A 1 136 ? -15.599 0.498 27.065 1.00 96.25 136 ARG A N 1
ATOM 1113 C CA . ARG A 1 13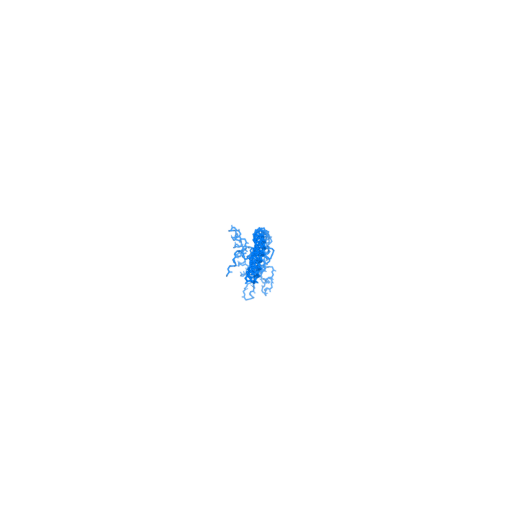6 ? -16.440 1.380 27.893 1.00 96.25 136 ARG A CA 1
ATOM 1114 C C . ARG A 1 136 ? -17.873 0.872 27.998 1.00 96.25 136 ARG A C 1
ATOM 1116 O O . ARG A 1 136 ? -18.465 0.941 29.078 1.00 96.25 136 ARG A O 1
ATOM 1123 N N . LEU A 1 137 ? -18.437 0.382 26.895 1.00 96.75 137 LEU A N 1
ATOM 1124 C CA . LEU A 1 137 ? -19.785 -0.173 26.879 1.00 96.75 137 LEU A CA 1
ATOM 1125 C C . LEU A 1 137 ? -19.861 -1.450 27.720 1.00 96.75 137 LEU A C 1
ATOM 1127 O O . LEU A 1 137 ? -20.770 -1.580 28.539 1.00 96.75 137 LEU A O 1
ATOM 1131 N N . GLU A 1 138 ? -18.889 -2.351 27.578 1.00 96.62 138 GLU A N 1
ATOM 1132 C CA . GLU A 1 138 ? -18.800 -3.558 28.400 1.00 96.62 138 GLU A CA 1
ATOM 1133 C C . GLU A 1 138 ? -18.656 -3.227 29.887 1.00 96.62 138 GLU A C 1
ATOM 1135 O O . GLU A 1 138 ? -19.357 -3.802 30.722 1.00 96.62 138 GLU A O 1
ATOM 1140 N N . ALA A 1 139 ? -17.788 -2.276 30.241 1.00 96.56 139 ALA A N 1
ATOM 1141 C CA . ALA A 1 139 ? -17.612 -1.845 31.624 1.00 96.56 139 ALA A CA 1
ATOM 1142 C C . ALA A 1 139 ? -18.917 -1.286 32.209 1.00 96.56 139 ALA A C 1
ATOM 1144 O O . ALA A 1 139 ? -19.302 -1.642 33.325 1.00 96.56 139 ALA A O 1
ATOM 1145 N N . ARG A 1 140 ? -19.643 -0.468 31.437 1.00 96.56 140 ARG A N 1
ATOM 1146 C CA . ARG A 1 140 ? -20.949 0.063 31.840 1.00 96.56 140 ARG A CA 1
ATOM 1147 C C . ARG A 1 140 ? -21.978 -1.049 32.039 1.00 96.56 140 ARG A C 1
ATOM 1149 O O . ARG A 1 140 ? -22.665 -1.052 33.055 1.00 96.56 140 ARG A O 1
ATOM 1156 N N . GLN A 1 141 ? -22.051 -2.011 31.122 1.00 95.88 141 GLN A N 1
ATOM 1157 C CA . GLN A 1 141 ? -22.959 -3.155 31.244 1.00 95.88 141 GLN A CA 1
ATOM 1158 C C . GLN A 1 141 ? -22.653 -4.003 32.484 1.00 95.88 141 GLN A C 1
ATOM 1160 O O . GLN A 1 141 ? -23.578 -4.440 33.165 1.00 95.88 141 GLN A O 1
ATOM 1165 N N . ARG A 1 142 ? -21.371 -4.200 32.822 1.00 96.81 142 ARG A N 1
ATOM 1166 C CA . ARG A 1 142 ? -20.964 -4.920 34.041 1.00 96.81 142 ARG A CA 1
ATOM 1167 C C . ARG A 1 142 ? -21.389 -4.185 35.312 1.00 96.81 142 ARG A C 1
ATOM 1169 O O . ARG A 1 142 ? -21.889 -4.824 36.234 1.00 96.81 142 ARG A O 1
ATOM 1176 N N . LEU A 1 143 ? -21.230 -2.860 35.354 1.00 96.75 143 LEU A N 1
ATOM 1177 C CA . LEU A 1 143 ? -21.688 -2.044 36.484 1.00 96.75 143 LEU A CA 1
ATOM 1178 C C . LEU A 1 143 ? -23.212 -2.099 36.634 1.00 96.75 143 LEU A C 1
ATOM 1180 O O . LEU A 1 143 ? -23.705 -2.357 37.728 1.00 96.75 143 LEU A O 1
ATOM 1184 N N . GLU A 1 144 ? -23.951 -1.935 35.535 1.00 96.38 144 GLU A N 1
ATOM 1185 C CA . GLU A 1 144 ? -25.416 -2.018 35.539 1.00 96.38 144 GLU A CA 1
ATOM 1186 C C . GLU A 1 144 ? -25.909 -3.415 35.955 1.00 96.38 144 GLU A C 1
ATOM 1188 O O . GLU A 1 144 ? -26.897 -3.529 36.681 1.00 96.38 144 GLU A O 1
ATOM 1193 N N . ALA A 1 145 ? -25.226 -4.487 35.541 1.00 96.81 145 ALA A N 1
ATOM 1194 C CA . ALA A 1 145 ? -25.547 -5.848 35.966 1.00 96.81 145 ALA A CA 1
ATOM 1195 C C . ALA A 1 145 ? -25.303 -6.047 37.471 1.00 96.81 145 ALA A C 1
ATOM 1197 O O . ALA A 1 145 ? -26.181 -6.559 38.164 1.00 96.81 145 ALA A O 1
ATOM 1198 N N . SER A 1 146 ? -24.157 -5.584 37.981 1.00 96.50 146 SER A N 1
ATOM 1199 C CA . SER A 1 146 ? -23.827 -5.663 39.408 1.00 96.50 146 SER A CA 1
ATOM 1200 C C . SER A 1 146 ? -24.810 -4.867 40.274 1.00 96.50 146 SER A C 1
ATOM 1202 O O . SER A 1 146 ? -25.242 -5.335 41.327 1.00 96.50 146 SER A O 1
ATOM 1204 N N . GLU A 1 147 ? -25.224 -3.682 39.820 1.00 96.31 147 GLU A N 1
ATOM 1205 C CA . GLU A 1 147 ? -26.223 -2.881 40.525 1.00 96.31 147 GLU A CA 1
ATOM 1206 C C . GLU A 1 147 ? -27.592 -3.572 40.544 1.00 96.31 147 GLU A C 1
ATOM 1208 O O . GLU A 1 147 ? -28.239 -3.626 41.592 1.00 96.31 147 GLU A O 1
ATOM 1213 N N . ARG A 1 148 ? -28.020 -4.152 39.414 1.00 96.81 148 ARG A N 1
ATOM 1214 C CA . ARG A 1 148 ? -29.275 -4.916 39.331 1.00 96.81 148 ARG A CA 1
ATOM 1215 C C . ARG A 1 148 ? -29.283 -6.106 40.281 1.00 96.81 148 ARG A C 1
ATOM 1217 O O . ARG A 1 148 ? -30.299 -6.332 40.933 1.00 96.81 148 ARG A O 1
ATOM 1224 N N . GLU A 1 149 ? -28.175 -6.834 40.370 1.00 96.69 149 GLU A N 1
ATOM 1225 C CA . GLU A 1 149 ? -28.022 -7.957 41.297 1.00 96.69 149 GLU A CA 1
ATOM 1226 C C . GLU A 1 149 ? -28.148 -7.489 42.752 1.00 96.69 149 GLU A C 1
ATOM 1228 O O . GLU A 1 149 ? -28.973 -8.013 43.500 1.00 96.69 149 GLU A O 1
ATOM 1233 N N . ARG A 1 150 ? -27.449 -6.408 43.120 1.00 97.06 150 ARG A N 1
ATOM 1234 C CA . ARG A 1 150 ? -27.526 -5.830 44.469 1.00 97.06 150 ARG A CA 1
ATOM 1235 C C . ARG A 1 150 ? -28.937 -5.358 44.831 1.00 97.06 150 ARG A C 1
ATOM 1237 O O . ARG A 1 150 ? -29.394 -5.561 45.953 1.00 97.06 150 ARG A O 1
ATOM 1244 N N . VAL A 1 151 ? -29.647 -4.728 43.892 1.00 97.12 151 VAL A N 1
ATOM 1245 C CA . VAL A 1 151 ? -31.041 -4.291 44.095 1.00 97.12 151 VAL A CA 1
ATOM 1246 C C . VAL A 1 151 ? -31.986 -5.486 44.226 1.00 97.12 151 VAL A C 1
ATOM 1248 O O . VAL A 1 151 ? -32.901 -5.444 45.048 1.00 97.12 151 VAL A O 1
ATOM 1251 N N . ALA A 1 152 ? -31.789 -6.544 43.436 1.00 96.94 152 ALA A N 1
ATOM 1252 C CA . ALA A 1 152 ? -32.588 -7.762 43.533 1.00 96.94 152 ALA A CA 1
ATOM 1253 C C . ALA A 1 152 ? -32.397 -8.454 44.891 1.00 96.94 152 ALA A C 1
ATOM 1255 O O . ALA A 1 152 ? -33.379 -8.868 45.506 1.00 96.94 152 ALA A O 1
ATOM 1256 N N . GLU A 1 153 ? -31.162 -8.511 45.389 1.00 97.12 153 GLU A N 1
ATOM 1257 C CA . GLU A 1 153 ? -30.852 -9.086 46.697 1.00 97.12 153 GLU A CA 1
ATOM 1258 C C . GLU A 1 153 ? -31.475 -8.281 47.845 1.00 97.12 153 GLU A C 1
ATOM 1260 O O . GLU A 1 153 ? -32.131 -8.858 48.711 1.00 97.12 153 GLU A O 1
ATOM 1265 N N . LEU A 1 154 ? -31.383 -6.946 47.809 1.00 97.00 154 LEU A N 1
ATOM 1266 C CA . LEU A 1 154 ? -32.038 -6.083 48.799 1.00 97.00 154 LEU A CA 1
ATOM 1267 C C . LEU A 1 154 ? -33.562 -6.252 48.804 1.00 97.00 154 LEU A C 1
ATOM 1269 O O . LEU A 1 154 ? -34.167 -6.344 49.869 1.00 97.00 154 LEU A O 1
ATOM 1273 N N . LYS A 1 155 ? -34.190 -6.324 47.624 1.00 96.50 155 LYS A N 1
ATOM 1274 C CA . LYS A 1 155 ? -35.638 -6.566 47.517 1.00 96.50 155 LYS A CA 1
ATOM 1275 C C . LYS A 1 155 ? -36.033 -7.919 48.098 1.00 96.50 155 LYS A C 1
ATOM 1277 O O . LYS A 1 155 ? -37.051 -8.002 48.775 1.00 96.50 155 LYS A O 1
ATOM 1282 N N . LYS A 1 156 ? -35.227 -8.955 47.857 1.00 96.81 156 LYS A N 1
ATOM 1283 C CA . LYS A 1 156 ? -35.458 -10.294 48.404 1.00 96.81 156 LYS A CA 1
ATOM 1284 C C . LYS A 1 156 ? -35.363 -10.302 49.934 1.00 96.81 156 LYS A C 1
ATOM 1286 O O . LYS A 1 156 ? -36.242 -10.842 50.594 1.00 96.81 156 LYS A O 1
ATOM 1291 N N . GLN A 1 157 ? -34.347 -9.651 50.498 1.00 96.06 157 GLN A N 1
ATOM 1292 C CA . GLN A 1 157 ? -34.206 -9.522 51.953 1.00 96.06 157 GLN A CA 1
ATOM 1293 C C . GLN A 1 157 ? -35.383 -8.761 52.579 1.00 96.06 157 GLN A C 1
ATOM 1295 O O . GLN A 1 157 ? -35.865 -9.145 53.641 1.00 96.06 157 GLN A O 1
ATOM 1300 N N . GLN A 1 158 ? -35.872 -7.705 51.917 1.00 95.12 158 GLN A N 1
ATOM 1301 C CA . GLN A 1 158 ? -37.058 -6.973 52.371 1.00 95.12 158 GLN A CA 1
ATOM 1302 C C . GLN A 1 158 ? -38.312 -7.849 52.360 1.00 95.12 158 GLN A C 1
ATOM 1304 O O . GLN A 1 158 ? -39.014 -7.888 53.366 1.00 95.12 158 GLN A O 1
ATOM 1309 N N . SER A 1 159 ? -38.563 -8.600 51.281 1.00 95.44 159 SER A N 1
ATOM 1310 C CA . SER A 1 159 ? -39.714 -9.511 51.238 1.00 95.44 159 SER A CA 1
ATOM 1311 C C . SER A 1 159 ? -39.631 -10.600 52.308 1.00 95.44 159 SER A C 1
ATOM 1313 O O . SER A 1 159 ? -40.628 -10.887 52.958 1.00 95.44 159 SER A O 1
ATOM 1315 N N . GLU A 1 160 ? -38.442 -11.161 52.554 1.00 94.62 160 GLU A N 1
ATOM 1316 C CA . GLU A 1 160 ? -38.238 -12.162 53.611 1.00 94.62 160 GLU A CA 1
ATOM 1317 C C . GLU A 1 160 ? -38.493 -11.576 55.013 1.00 94.62 160 GLU A C 1
ATOM 1319 O O . GLU A 1 160 ? -39.099 -12.235 55.858 1.00 94.62 160 GLU A O 1
ATOM 1324 N N . GLN A 1 161 ? -38.082 -10.326 55.268 1.00 94.12 161 GLN A N 1
ATOM 1325 C CA . GLN A 1 161 ? -38.383 -9.632 56.527 1.00 94.12 161 GLN A CA 1
ATOM 1326 C C . GLN A 1 161 ? -39.878 -9.346 56.700 1.00 94.12 161 GLN A C 1
ATOM 1328 O O . GLN A 1 161 ? -40.405 -9.521 57.799 1.00 94.12 161 GLN A O 1
ATOM 1333 N N . GLU A 1 162 ? -40.564 -8.913 55.641 1.00 94.62 162 GLU A N 1
ATOM 1334 C CA . GLU A 1 162 ? -42.011 -8.674 55.668 1.00 94.62 162 GLU A CA 1
ATOM 1335 C C . GLU A 1 162 ? -42.784 -9.973 55.932 1.00 94.62 162 GLU A C 1
ATOM 1337 O O . GLU A 1 162 ? -43.658 -10.002 56.801 1.00 94.62 162 GLU A O 1
ATOM 1342 N N . GLU A 1 163 ? -42.425 -11.065 55.251 1.00 95.12 163 GLU A N 1
ATOM 1343 C CA . GLU A 1 163 ? -43.001 -12.394 55.484 1.00 95.12 163 GLU A CA 1
ATOM 1344 C C . GLU A 1 163 ? -42.785 -12.860 56.929 1.00 95.12 163 GLU A C 1
ATOM 1346 O O . GLU A 1 163 ? -43.719 -13.348 57.574 1.00 95.12 163 GLU A O 1
ATOM 1351 N N . PHE A 1 164 ? -41.578 -12.660 57.467 1.00 95.75 164 PHE A N 1
ATOM 1352 C CA . PHE A 1 164 ? -41.266 -12.990 58.854 1.00 95.75 164 PHE A CA 1
ATOM 1353 C C . PHE A 1 164 ? -42.093 -12.162 59.850 1.00 95.75 164 PHE A C 1
ATOM 1355 O O . PHE A 1 164 ? -42.652 -12.721 60.792 1.00 95.75 164 PHE A O 1
ATOM 1362 N N . HIS A 1 165 ? -42.243 -10.853 59.624 1.00 94.62 165 HIS A N 1
ATOM 1363 C CA . HIS A 1 165 ? -43.058 -9.990 60.484 1.00 94.62 165 HIS A CA 1
ATOM 1364 C C . HIS A 1 165 ? -44.539 -10.406 60.478 1.00 94.62 165 HIS A C 1
ATOM 1366 O O . HIS A 1 165 ? -45.174 -10.482 61.532 1.00 94.62 165 HIS A O 1
ATOM 1372 N N . VAL A 1 166 ? -45.098 -10.726 59.304 1.00 95.69 166 VAL A N 1
ATOM 1373 C CA . VAL A 1 166 ? -46.471 -11.250 59.187 1.00 95.69 166 VAL A CA 1
ATOM 1374 C C . VAL A 1 166 ? -46.621 -12.568 59.956 1.00 95.69 166 VAL A C 1
ATOM 1376 O O . VAL A 1 166 ? -47.627 -12.781 60.640 1.00 95.69 166 VAL A O 1
ATOM 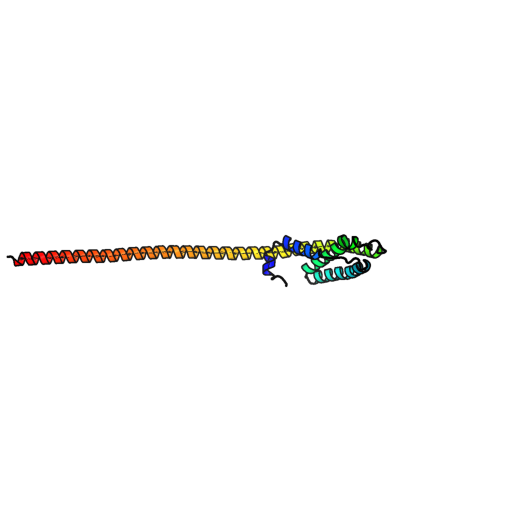1379 N N . PHE A 1 167 ? -45.620 -13.447 59.882 1.00 94.88 167 PHE A N 1
ATOM 1380 C CA . PHE A 1 167 ? -45.607 -14.705 60.624 1.00 94.88 167 PHE A CA 1
ATOM 1381 C C . PHE A 1 167 ? -45.562 -14.494 62.148 1.00 94.88 167 PHE A C 1
ATOM 1383 O O . PHE A 1 167 ? -46.348 -15.119 62.867 1.00 94.88 167 PHE A O 1
ATOM 1390 N N . GLU A 1 168 ? -44.719 -13.585 62.651 1.00 94.62 168 GLU A N 1
ATOM 1391 C CA . GLU A 1 168 ? -44.669 -13.239 64.080 1.00 94.62 168 GLU A CA 1
ATOM 1392 C C . GLU A 1 168 ? -46.010 -12.691 64.591 1.00 94.62 168 GLU A C 1
ATOM 1394 O O . GLU A 1 168 ? -46.492 -13.113 65.649 1.00 94.62 168 GLU A O 1
ATOM 1399 N N . GLU A 1 169 ? -46.662 -11.798 63.838 1.00 94.19 169 GLU A N 1
ATOM 1400 C CA . GLU A 1 169 ? -47.991 -11.291 64.203 1.00 94.19 169 GLU A CA 1
ATOM 1401 C C . GLU A 1 169 ? -49.042 -12.407 64.276 1.00 94.19 169 GLU A C 1
ATOM 1403 O O . GLU A 1 169 ? -49.903 -12.398 65.165 1.00 94.19 169 GLU A O 1
ATOM 1408 N N . MET A 1 170 ? -48.973 -13.384 63.366 1.00 91.81 170 MET A N 1
ATOM 1409 C CA . MET A 1 170 ? -49.884 -14.528 63.357 1.00 91.81 170 MET A CA 1
ATOM 1410 C C . MET A 1 170 ? -49.708 -15.404 64.603 1.00 91.81 170 MET A C 1
ATOM 1412 O O . MET A 1 170 ? -50.708 -15.776 65.223 1.00 91.81 170 MET A O 1
ATOM 1416 N N . ILE A 1 171 ? -48.463 -15.696 65.002 1.00 93.38 171 ILE A N 1
ATOM 1417 C CA . ILE A 1 171 ? -48.168 -16.433 66.242 1.00 93.38 171 ILE A CA 1
ATOM 1418 C C . ILE A 1 171 ? -48.718 -15.671 67.444 1.00 93.38 171 ILE A C 1
ATOM 1420 O O . ILE A 1 171 ? -49.466 -16.237 68.242 1.00 93.38 171 ILE A O 1
ATOM 1424 N N . ARG A 1 172 ? -48.426 -14.370 67.538 1.00 93.06 172 ARG A N 1
ATOM 1425 C CA . ARG A 1 172 ? -48.866 -13.534 68.660 1.00 93.06 172 ARG A CA 1
ATOM 1426 C C . ARG A 1 172 ? -50.392 -13.502 68.786 1.00 93.06 172 ARG A C 1
ATOM 1428 O O . ARG A 1 172 ? -50.928 -13.574 69.891 1.00 93.06 172 ARG A O 1
ATOM 1435 N N . ARG A 1 173 ? -51.118 -13.444 67.661 1.00 91.44 173 ARG A N 1
ATOM 1436 C CA . ARG A 1 173 ? -52.587 -13.580 67.649 1.00 91.44 173 ARG A CA 1
ATOM 1437 C C . ARG A 1 173 ? -53.046 -14.956 68.121 1.00 91.44 173 ARG A C 1
ATOM 1439 O O . ARG A 1 173 ? -53.969 -15.024 68.928 1.00 91.44 173 ARG A O 1
ATOM 1446 N N . GLN A 1 174 ? -52.423 -16.036 67.648 1.00 87.88 174 GLN A N 1
ATOM 1447 C CA . GLN A 1 174 ? -52.775 -17.391 68.083 1.00 87.88 174 GLN A CA 1
ATOM 1448 C C . GLN A 1 174 ? -52.553 -17.597 69.584 1.00 87.88 174 GLN A C 1
ATOM 1450 O O . GLN A 1 174 ? -53.379 -18.245 70.231 1.00 87.88 174 GLN A O 1
ATOM 1455 N N . GLU A 1 175 ? -51.471 -17.052 70.138 1.00 89.69 175 GLU A N 1
ATOM 1456 C CA . GLU A 1 175 ? -51.188 -17.080 71.574 1.00 89.69 175 GLU A CA 1
ATOM 1457 C C . GLU A 1 175 ? -52.269 -16.337 72.358 1.00 89.69 175 GLU A C 1
ATOM 1459 O O . GLU A 1 175 ? -52.882 -16.934 73.240 1.00 89.69 175 GLU A O 1
ATOM 1464 N N . LEU A 1 176 ? -52.606 -15.103 71.965 1.00 87.88 176 LEU A N 1
ATOM 1465 C CA . LEU A 1 176 ? -53.688 -14.325 72.583 1.00 87.88 176 LEU A CA 1
ATOM 1466 C C . LEU A 1 176 ? -55.048 -15.033 72.497 1.00 87.88 176 LEU A C 1
ATOM 1468 O O . LEU A 1 176 ? -55.831 -15.010 73.445 1.00 87.88 176 LEU A O 1
ATOM 1472 N N . GLU A 1 177 ? -55.364 -15.679 71.374 1.00 85.12 177 GLU A N 1
ATOM 1473 C CA . GLU A 1 177 ? -56.585 -16.478 71.231 1.00 85.12 177 GLU A CA 1
ATOM 1474 C C . GLU A 1 177 ? -56.569 -17.742 72.094 1.00 85.12 177 GLU A C 1
ATOM 1476 O O . GLU A 1 177 ? -57.615 -18.185 72.576 1.00 85.12 177 GLU A O 1
ATOM 1481 N N . ARG A 1 178 ? -55.403 -18.371 72.263 1.00 83.81 178 ARG A N 1
ATOM 1482 C CA . ARG A 1 178 ? -55.233 -19.528 73.147 1.00 83.81 178 ARG A CA 1
ATOM 1483 C C . ARG A 1 178 ? -55.408 -19.103 74.606 1.00 83.81 178 ARG A C 1
ATOM 1485 O O . ARG A 1 178 ? -56.137 -19.770 75.332 1.00 83.81 178 ARG A O 1
ATOM 1492 N N . GLU A 1 179 ? -54.833 -17.971 74.991 1.00 81.44 179 GLU A N 1
ATOM 1493 C CA . GLU A 1 179 ? -54.953 -17.376 76.323 1.00 81.44 179 GLU A CA 1
ATOM 1494 C C . GLU A 1 179 ? -56.398 -16.949 76.617 1.00 81.44 179 GLU A C 1
ATOM 1496 O O . GLU A 1 179 ? -56.957 -17.311 77.648 1.00 81.44 179 GLU A O 1
ATOM 1501 N N . ARG A 1 180 ? -57.076 -16.295 75.662 1.00 79.69 180 ARG A N 1
ATOM 1502 C CA . ARG A 1 180 ? -58.514 -15.983 75.753 1.00 79.69 180 ARG A CA 1
ATOM 1503 C C . ARG A 1 180 ? -59.368 -17.234 75.938 1.00 79.69 180 ARG A C 1
ATOM 1505 O O . ARG A 1 180 ? -60.267 -17.236 76.774 1.00 79.69 180 ARG A O 1
ATOM 1512 N N . ARG A 1 181 ? -59.108 -18.296 75.166 1.00 77.75 181 ARG A N 1
ATOM 1513 C CA . ARG A 1 181 ? -59.816 -19.581 75.309 1.00 77.75 181 ARG A CA 1
ATOM 1514 C C . ARG A 1 181 ? -59.564 -20.221 76.670 1.00 77.75 181 ARG A C 1
ATOM 1516 O O . ARG A 1 181 ? -60.505 -20.752 77.251 1.00 77.75 181 ARG A O 1
ATOM 1523 N N . TRP A 1 182 ? -58.332 -20.144 77.170 1.00 75.44 182 TRP A N 1
ATOM 1524 C CA . TRP A 1 182 ? -57.970 -20.619 78.502 1.00 75.44 182 TRP A CA 1
ATOM 1525 C C . TRP A 1 182 ? -58.743 -19.857 79.588 1.00 75.44 182 TRP A C 1
ATOM 1527 O O . TRP A 1 182 ? -59.471 -20.477 80.354 1.00 75.44 182 TRP A O 1
ATOM 1537 N N . VAL A 1 183 ? -58.729 -18.519 79.562 1.00 73.62 183 VAL A N 1
ATOM 1538 C CA . VAL A 1 183 ? -59.472 -17.671 80.515 1.00 73.62 183 VAL A CA 1
ATOM 1539 C C . VAL A 1 183 ? -60.982 -17.944 80.489 1.00 73.62 183 VAL A C 1
ATOM 1541 O O . VAL A 1 183 ? -61.611 -18.012 81.541 1.00 73.62 183 VAL A O 1
ATOM 1544 N N . VAL A 1 184 ? -61.588 -18.135 79.312 1.00 73.19 184 VAL A N 1
ATOM 1545 C CA . VAL A 1 184 ? -63.024 -18.460 79.197 1.00 73.19 184 VAL A CA 1
ATOM 1546 C C . VAL A 1 184 ? -63.351 -19.841 79.783 1.00 73.19 184 VAL A C 1
ATOM 1548 O O . VAL A 1 184 ? -64.397 -19.994 80.412 1.00 73.19 184 VAL A O 1
ATOM 1551 N N . GLN A 1 185 ? -62.476 -20.839 79.617 1.00 67.81 185 GLN A N 1
ATOM 1552 C CA . GLN A 1 185 ? -62.652 -22.149 80.260 1.00 67.81 185 GLN A CA 1
ATOM 1553 C C . GLN A 1 185 ? -62.452 -22.098 81.780 1.00 67.81 185 GLN A C 1
ATOM 1555 O O . GLN A 1 185 ? -63.142 -22.822 82.498 1.00 67.81 185 GLN A O 1
ATOM 1560 N N . GLU A 1 186 ? -61.555 -21.238 82.264 1.00 60.94 186 GLU A N 1
ATOM 1561 C CA . GLU A 1 186 ? -61.282 -21.049 83.691 1.00 60.94 186 GLU A CA 1
ATOM 1562 C C . GLU A 1 186 ? -62.437 -20.307 84.396 1.00 60.94 186 GLU A C 1
ATOM 1564 O O . GLU A 1 186 ? -62.869 -20.711 85.473 1.00 60.94 186 GLU A O 1
ATOM 1569 N N . ILE A 1 187 ? -63.006 -19.270 83.764 1.00 58.69 187 ILE A N 1
ATOM 1570 C CA . ILE A 1 187 ? -64.140 -18.491 84.304 1.00 58.69 187 ILE A CA 1
ATOM 1571 C C . ILE A 1 187 ? -65.470 -19.255 84.187 1.00 58.69 187 ILE A C 1
ATOM 1573 O O . ILE A 1 187 ? -66.337 -19.099 85.037 1.00 58.69 187 ILE A O 1
ATOM 1577 N N . GLY A 1 188 ? -65.640 -20.125 83.185 1.00 54.28 188 GLY A N 1
ATOM 1578 C CA . GLY A 1 188 ? -66.829 -20.981 83.051 1.00 54.28 188 GLY A CA 1
ATOM 1579 C C . GLY A 1 188 ? -66.901 -22.160 84.035 1.00 54.28 188 GLY A C 1
ATOM 1580 O O . GLY A 1 188 ? -67.849 -22.943 83.966 1.00 54.28 188 GLY A O 1
ATOM 1581 N N . ARG A 1 189 ? -65.899 -22.326 84.911 1.00 50.94 189 ARG A N 1
ATOM 1582 C CA . ARG A 1 189 ? -65.830 -23.368 85.954 1.00 50.94 189 ARG A CA 1
ATOM 1583 C C . ARG A 1 189 ? -66.001 -22.836 87.388 1.00 50.94 189 ARG A C 1
ATOM 1585 O O . ARG A 1 189 ? -65.903 -23.640 88.315 1.00 50.94 189 ARG A O 1
ATOM 1592 N N . ALA A 1 190 ? -66.262 -21.540 87.565 1.00 45.69 190 ALA A N 1
ATOM 1593 C CA . ALA A 1 190 ? -66.678 -20.931 88.834 1.00 45.69 190 ALA A CA 1
ATOM 1594 C C . ALA A 1 190 ? -68.196 -20.699 88.845 1.00 45.69 190 ALA A C 1
ATOM 1596 O O . ALA A 1 190 ? -68.805 -20.902 89.918 1.00 45.69 190 ALA A O 1
#

Secondary structure (DSSP, 8-state):
-PPPHHHHTTS-HHHHHHHHHHHHT-----TTS-HHHHHHHHHHHHHHHHHHHHTT-HHHHHHHHHHHHHIIIIIGGGSTTTTSS-HHHHHHHHHHIIIIIHHHHHHHHHHHHHHHHHHHHHHHHHHHHHHHHHHHHHHHHHHHHHHHHHHHHHHHHHHHHHHHHHHHHHHHHHHHHHHHHHHHHHHTT-

Sequence (190 aa):
MAAQPHILASVPPEERVRLLTRGGSTVEVNDHVPPRRYFRSGVEMIRMAAVYAEEGNIESAFLLYNKYITLFLEKLPKHRDYKLNTATEKKDTMKRLKEIAFPQAELLKAELLKRYSKEFAEYQESKRRVEEEAERLEARQRLEASERERVAELKKQQSEQEEFHVFEEMIRRQELERERRWVVQEIGRA

Radius of gyration: 42.9 Å; chains: 1; bounding box: 91×36×122 Å

InterPro domains:
  IPR015063 USP8 dimerisation domain [PF08969] (15-119)

Organism: Callorhinchus milii (NCBI:txid7868)